Protein AF-A0A0Q5Q704-F1 (afdb_monomer_lite)

Foldseek 3Di:
DDDDLVVQLCVVCDPVVLVVLCVVQVHDSQLLVQLLLQLQLVLLLLLLLCLVPPVSLVLLLVLQDPPPVVVCVCCNLVPNCCVSQNVNLQVQLVLSCVRSVHDSVSSSVSNSVSNSSSSNSLNNVCVVVVHDSVRSNVVSVVCLVVSLVSRDPPSDCVVVVVDPSCVVPCPPDPPPPPVPPPPDPDPDDDDDDDDDDDDDDDDPPDDDCVVVVVVVVVVVVVVVVVVVVVPDDDDDDDDDDDDDDDDDDDDDDDDDDDD

pLDDT: mean 70.02, std 19.37, range [36.38, 96.88]

Structure (mmCIF, N/CA/C/O backbone):
data_AF-A0A0Q5Q704-F1
#
_entry.id   AF-A0A0Q5Q704-F1
#
loop_
_atom_site.group_PDB
_atom_site.id
_atom_site.type_symbol
_atom_site.label_atom_id
_atom_site.label_alt_id
_atom_site.label_comp_id
_atom_site.label_asym_id
_atom_site.label_entity_id
_atom_site.label_seq_id
_atom_site.pdbx_PDB_ins_code
_atom_site.Cartn_x
_atom_site.Cartn_y
_atom_site.Cartn_z
_atom_site.occupancy
_atom_site.B_iso_or_equiv
_atom_site.auth_seq_id
_atom_site.auth_comp_id
_atom_site.auth_asym_id
_atom_site.auth_atom_id
_atom_site.pdbx_PDB_model_num
ATOM 1 N N . MET A 1 1 ? 11.556 -19.854 -10.498 1.00 40.94 1 MET A N 1
ATOM 2 C CA . MET A 1 1 ? 10.966 -19.649 -9.160 1.00 40.94 1 MET A CA 1
ATOM 3 C C . MET A 1 1 ? 10.068 -18.432 -9.296 1.00 40.94 1 MET A C 1
ATOM 5 O O . MET A 1 1 ? 10.597 -17.375 -9.612 1.00 40.94 1 MET A O 1
ATOM 9 N N . SER A 1 2 ? 8.747 -18.581 -9.223 1.00 42.34 2 SER A N 1
ATOM 10 C CA . SER A 1 2 ? 7.826 -17.439 -9.293 1.00 42.34 2 SER A CA 1
ATOM 11 C C . SER A 1 2 ? 8.016 -16.561 -8.056 1.00 42.34 2 SER A C 1
ATOM 13 O O . SER A 1 2 ? 8.127 -17.068 -6.939 1.00 42.34 2 SER A O 1
ATOM 15 N N . LEU A 1 3 ? 8.125 -15.252 -8.264 1.00 52.78 3 LEU A N 1
ATOM 16 C CA . LEU A 1 3 ? 8.178 -14.281 -7.182 1.00 52.78 3 LEU A CA 1
ATOM 17 C C . LEU A 1 3 ? 6.791 -14.185 -6.541 1.00 52.78 3 LEU A C 1
ATOM 19 O O . LEU A 1 3 ? 5.786 -14.116 -7.237 1.00 52.78 3 LEU A O 1
ATOM 23 N N . ASN A 1 4 ? 6.750 -14.206 -5.211 1.00 59.06 4 ASN A N 1
ATOM 24 C CA . ASN A 1 4 ? 5.524 -14.025 -4.446 1.00 59.06 4 ASN A CA 1
ATOM 25 C C . ASN A 1 4 ? 5.715 -12.795 -3.551 1.00 59.06 4 ASN A C 1
ATOM 27 O O . ASN A 1 4 ? 6.117 -12.896 -2.391 1.00 59.06 4 ASN A O 1
ATOM 31 N N . VAL A 1 5 ? 5.510 -11.602 -4.128 1.00 58.84 5 VAL A N 1
ATOM 32 C CA . VAL A 1 5 ? 5.654 -10.306 -3.424 1.00 58.84 5 VAL A CA 1
ATOM 33 C C . VAL A 1 5 ? 4.789 -10.281 -2.169 1.00 58.84 5 VAL A C 1
ATOM 35 O O . VAL A 1 5 ? 5.190 -9.759 -1.132 1.00 58.84 5 VAL A O 1
ATOM 38 N N . ILE A 1 6 ? 3.622 -10.917 -2.256 1.00 59.09 6 ILE A N 1
ATOM 39 C CA . ILE A 1 6 ? 2.681 -11.080 -1.160 1.00 59.09 6 ILE A CA 1
ATOM 40 C C . ILE A 1 6 ? 3.333 -11.811 0.020 1.00 59.09 6 ILE A C 1
ATOM 42 O O . ILE A 1 6 ? 3.167 -11.367 1.153 1.00 59.09 6 ILE A O 1
ATOM 46 N N . ASP A 1 7 ? 4.088 -12.885 -0.214 1.00 56.97 7 ASP A N 1
ATOM 47 C CA . ASP A 1 7 ? 4.727 -13.649 0.865 1.00 56.97 7 ASP A CA 1
ATOM 48 C C . ASP A 1 7 ? 5.918 -12.907 1.476 1.00 56.97 7 ASP A C 1
ATOM 50 O O . ASP A 1 7 ? 6.147 -13.008 2.681 1.00 56.97 7 ASP A O 1
ATOM 54 N N . LEU A 1 8 ? 6.629 -12.090 0.689 1.00 58.56 8 LEU A N 1
ATOM 55 C CA . LEU A 1 8 ? 7.660 -11.192 1.215 1.00 58.56 8 LEU A CA 1
ATOM 56 C C . LEU A 1 8 ? 7.051 -10.119 2.123 1.00 58.56 8 LEU A C 1
ATOM 58 O O . LEU A 1 8 ? 7.511 -9.938 3.249 1.00 58.56 8 LEU A O 1
ATOM 62 N N . ILE A 1 9 ? 5.984 -9.453 1.670 1.00 57.34 9 ILE A N 1
ATOM 63 C CA . ILE A 1 9 ? 5.311 -8.419 2.462 1.00 57.34 9 ILE A CA 1
ATOM 64 C C . ILE A 1 9 ? 4.656 -9.039 3.702 1.00 57.34 9 ILE A C 1
ATOM 66 O O . ILE A 1 9 ? 4.770 -8.480 4.786 1.00 57.34 9 ILE A O 1
ATOM 70 N N . LYS A 1 10 ? 4.035 -10.220 3.596 1.00 58.84 10 LYS A N 1
ATOM 71 C CA . LYS A 1 10 ? 3.487 -10.954 4.752 1.00 58.84 10 LYS A CA 1
ATOM 72 C C . LYS A 1 10 ? 4.572 -11.409 5.727 1.00 58.84 10 LYS A C 1
ATOM 74 O O . LYS A 1 10 ? 4.344 -11.370 6.931 1.00 58.84 10 LYS A O 1
ATOM 79 N N . GLY A 1 11 ? 5.742 -11.817 5.233 1.00 59.12 11 GLY A N 1
ATOM 80 C CA . GLY A 1 11 ? 6.894 -12.156 6.069 1.00 59.12 11 GLY A CA 1
ATOM 81 C C . GLY A 1 11 ? 7.430 -10.947 6.838 1.00 59.12 11 GLY A C 1
ATOM 82 O O . GLY A 1 11 ? 7.806 -11.068 8.001 1.00 59.12 11 GLY A O 1
ATOM 83 N N . GLN A 1 12 ? 7.402 -9.769 6.214 1.00 57.97 12 GLN A N 1
ATOM 84 C CA . GLN A 1 12 ? 7.859 -8.509 6.802 1.00 57.97 12 GLN A CA 1
ATOM 85 C C . GLN A 1 12 ? 6.793 -7.825 7.674 1.00 57.97 12 GLN A C 1
ATOM 87 O O . GLN A 1 12 ? 7.139 -7.068 8.571 1.00 57.97 12 GLN A O 1
ATOM 92 N N . LEU A 1 13 ? 5.511 -8.127 7.454 1.00 65.31 13 LEU A N 1
ATOM 93 C CA . LEU A 1 13 ? 4.349 -7.646 8.212 1.00 65.31 13 LEU A CA 1
ATOM 94 C C . LEU A 1 13 ? 3.701 -8.766 9.042 1.00 65.31 13 LEU A C 1
ATOM 96 O O . LEU A 1 13 ? 2.483 -8.814 9.210 1.00 65.31 13 LEU A O 1
ATOM 100 N N . GLY A 1 14 ? 4.521 -9.696 9.533 1.00 68.75 14 GLY A N 1
ATOM 101 C CA . GLY A 1 14 ? 4.065 -10.860 10.285 1.00 68.75 14 GLY A CA 1
ATOM 102 C C . GLY A 1 14 ? 3.433 -10.525 11.649 1.00 68.75 14 GLY A C 1
ATOM 103 O O . GLY A 1 14 ? 3.313 -9.355 12.030 1.00 68.75 14 GLY A O 1
ATOM 104 N N . PRO A 1 15 ? 3.065 -11.554 12.437 1.00 73.62 15 PRO A N 1
ATOM 105 C CA . PRO A 1 15 ? 2.369 -11.393 13.719 1.00 73.62 15 PRO A CA 1
ATOM 106 C C . PRO A 1 15 ? 3.078 -10.441 14.691 1.00 73.62 15 PRO A C 1
ATOM 108 O O . PRO A 1 15 ? 2.432 -9.628 15.340 1.00 73.62 15 PRO A O 1
ATOM 111 N N . SER A 1 16 ? 4.413 -10.476 14.736 1.00 72.56 16 SER A N 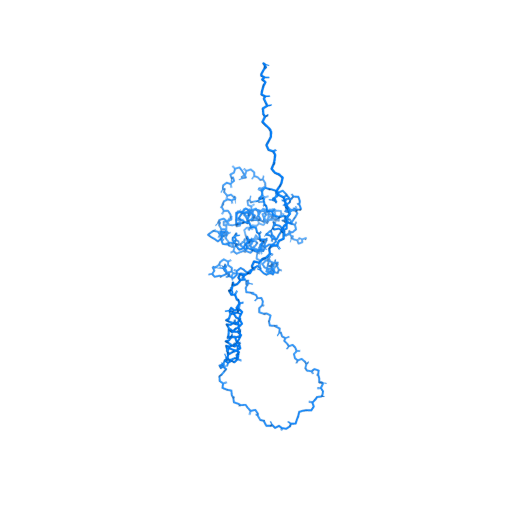1
ATOM 112 C CA . SER A 1 16 ? 5.220 -9.602 15.596 1.00 72.56 16 SER A CA 1
ATOM 113 C C . SER A 1 16 ? 5.130 -8.125 15.203 1.00 72.56 16 SER A C 1
ATOM 115 O O . SER A 1 16 ? 5.069 -7.262 16.069 1.00 72.56 16 SER A O 1
ATOM 117 N N . VAL A 1 17 ? 5.086 -7.821 13.902 1.00 74.69 17 VAL A N 1
ATOM 118 C CA . VAL A 1 17 ? 4.926 -6.443 13.412 1.00 74.69 17 VAL A CA 1
ATOM 119 C C . VAL A 1 17 ? 3.497 -5.966 13.631 1.00 74.69 17 VAL A C 1
ATOM 121 O O . VAL A 1 17 ? 3.291 -4.827 14.029 1.00 74.69 17 VAL A O 1
ATOM 124 N N . THR A 1 18 ? 2.515 -6.853 13.467 1.00 80.19 18 THR A N 1
ATOM 125 C CA . THR A 1 18 ? 1.106 -6.546 13.750 1.00 80.19 18 THR A CA 1
ATOM 126 C C . THR A 1 18 ? 0.887 -6.206 15.230 1.00 80.19 18 THR A C 1
ATOM 128 O O . THR A 1 18 ? 0.250 -5.197 15.516 1.00 80.19 18 THR A O 1
ATOM 131 N N . ALA A 1 19 ? 1.469 -6.983 16.150 1.00 80.56 19 ALA A N 1
ATOM 132 C CA . ALA A 1 19 ? 1.387 -6.756 17.598 1.00 80.56 19 ALA A CA 1
ATOM 133 C C . ALA A 1 19 ? 2.124 -5.480 18.061 1.00 80.56 19 ALA A C 1
ATOM 135 O O . ALA A 1 19 ? 1.681 -4.765 18.968 1.00 80.56 19 ALA A O 1
ATOM 136 N N . ASN A 1 20 ? 3.249 -5.153 17.421 1.00 82.38 20 ASN A N 1
ATOM 137 C CA . ASN A 1 20 ? 3.950 -3.897 17.687 1.00 82.38 20 ASN A CA 1
ATOM 138 C C . ASN A 1 20 ? 3.129 -2.703 17.178 1.00 82.38 20 ASN A C 1
ATOM 140 O O . ASN A 1 20 ? 2.884 -1.764 17.926 1.00 82.38 20 ASN A O 1
ATOM 144 N N . LEU A 1 21 ? 2.604 -2.777 15.951 1.00 85.56 21 LEU A N 1
ATOM 145 C CA . LEU A 1 21 ? 1.783 -1.714 15.366 1.00 85.56 21 LEU A CA 1
ATOM 146 C C . LEU A 1 21 ? 0.463 -1.504 16.103 1.00 85.56 21 LEU A C 1
ATOM 148 O O . LEU A 1 21 ? 0.024 -0.365 16.216 1.00 85.56 21 LEU A O 1
ATOM 152 N N . SER A 1 22 ? -0.175 -2.557 16.621 1.00 86.19 22 SER A N 1
ATOM 153 C CA . SER A 1 22 ? -1.368 -2.394 17.460 1.00 86.19 22 SER A CA 1
ATOM 154 C C . SER A 1 22 ? -1.059 -1.593 18.722 1.00 86.19 22 SER A C 1
ATOM 156 O O . SER A 1 22 ? -1.853 -0.746 19.122 1.00 86.19 22 SER A O 1
ATOM 158 N N . THR A 1 23 ? 0.117 -1.814 19.315 1.00 89.00 23 THR A N 1
ATOM 159 C CA . THR A 1 23 ? 0.574 -1.080 20.502 1.00 89.00 23 THR A CA 1
ATOM 160 C C . THR A 1 23 ? 0.928 0.367 20.159 1.00 89.00 23 THR A C 1
ATOM 162 O O . THR A 1 23 ? 0.458 1.284 20.829 1.00 89.00 23 THR A O 1
ATOM 165 N N . ASP A 1 24 ? 1.696 0.577 19.089 1.00 86.62 24 ASP A N 1
ATOM 166 C CA . ASP A 1 24 ? 2.183 1.898 18.676 1.00 86.62 24 ASP A CA 1
ATOM 167 C C . ASP A 1 24 ? 1.062 2.804 18.148 1.00 86.62 24 ASP A C 1
ATOM 169 O O . ASP A 1 24 ? 1.076 4.015 18.366 1.00 86.62 24 ASP A O 1
ATOM 173 N N . LEU A 1 25 ? 0.082 2.225 17.448 1.00 90.94 25 LEU A N 1
ATOM 174 C CA . LEU A 1 25 ? -1.033 2.957 16.842 1.00 90.94 25 LEU A CA 1
ATOM 175 C C . LEU A 1 25 ? -2.289 2.982 17.724 1.00 90.94 25 LEU A C 1
ATOM 177 O O . LEU A 1 25 ? -3.226 3.716 17.418 1.00 90.94 25 LEU A O 1
ATOM 181 N N . GLY A 1 26 ? -2.324 2.200 18.807 1.00 93.75 26 GLY A N 1
ATOM 182 C CA . GLY A 1 26 ? -3.492 2.091 19.687 1.00 93.75 26 GLY A CA 1
ATOM 183 C C . GLY A 1 26 ? -4.711 1.448 19.014 1.00 93.75 26 GLY A C 1
ATOM 184 O O . GLY A 1 26 ? -5.846 1.752 19.374 1.00 93.75 26 GLY A O 1
ATOM 185 N N . GLU A 1 27 ? -4.486 0.581 18.026 1.00 95.06 27 GLU A N 1
ATOM 186 C CA . GLU A 1 27 ? -5.523 -0.100 17.243 1.00 95.06 27 GLU A CA 1
ATOM 187 C C . GLU A 1 27 ? -5.581 -1.591 17.597 1.00 95.06 27 GLU A C 1
ATOM 189 O O . GLU A 1 27 ? -4.630 -2.163 18.121 1.00 95.06 27 GLU A O 1
ATOM 194 N N . SER A 1 28 ? -6.679 -2.271 17.262 1.00 94.31 28 SER A N 1
ATOM 195 C CA . SER A 1 28 ? -6.740 -3.732 17.424 1.00 94.31 28 SER A CA 1
ATOM 196 C C . SER A 1 28 ? -5.851 -4.460 16.405 1.00 94.31 28 SER A C 1
ATOM 198 O O . SER A 1 28 ? -5.827 -4.090 15.230 1.00 94.31 28 SER A O 1
ATOM 200 N N . GLU A 1 29 ? -5.191 -5.552 16.811 1.00 90.38 29 GLU A N 1
ATOM 201 C CA . GLU A 1 29 ? -4.399 -6.405 15.901 1.00 90.38 29 GLU A CA 1
ATOM 202 C C . GLU A 1 29 ? -5.222 -6.882 14.693 1.00 90.38 29 GLU A C 1
ATOM 204 O O . GLU A 1 29 ? -4.758 -6.834 13.553 1.00 90.38 29 GLU A O 1
ATOM 209 N N . ALA A 1 30 ? -6.482 -7.269 14.925 1.00 91.12 30 ALA A N 1
ATOM 210 C CA . ALA A 1 30 ? -7.406 -7.676 13.868 1.00 91.12 30 ALA A CA 1
ATOM 211 C C . ALA A 1 30 ? -7.705 -6.533 12.879 1.00 91.12 30 ALA A C 1
ATOM 213 O O . ALA A 1 30 ? -7.774 -6.765 11.671 1.00 91.12 30 ALA A O 1
ATOM 214 N N . GLY A 1 31 ? -7.851 -5.299 13.374 1.00 93.69 31 GLY A N 1
ATOM 215 C CA . GLY A 1 31 ? -8.021 -4.104 12.547 1.00 93.69 31 GLY A CA 1
ATOM 216 C C . GLY A 1 31 ? -6.782 -3.813 11.700 1.00 93.69 31 GLY A C 1
ATOM 217 O O . GLY A 1 31 ? -6.902 -3.616 10.492 1.00 93.69 31 GLY A O 1
ATOM 218 N N . ILE A 1 32 ? -5.585 -3.881 12.293 1.00 92.75 32 ILE A N 1
ATOM 219 C CA . ILE A 1 32 ? -4.313 -3.721 11.570 1.00 92.75 32 ILE A CA 1
ATOM 220 C C . ILE A 1 32 ? -4.169 -4.786 10.475 1.00 92.75 32 ILE A C 1
ATOM 222 O O . ILE A 1 32 ? -3.910 -4.453 9.318 1.00 92.75 32 ILE A O 1
ATOM 226 N N . GLN A 1 33 ? -4.406 -6.060 10.794 1.00 90.81 33 GLN A N 1
ATOM 227 C CA . GLN A 1 33 ? -4.304 -7.156 9.827 1.00 90.81 33 GLN A CA 1
ATOM 228 C C . GLN A 1 33 ? -5.307 -7.001 8.674 1.00 90.81 33 GLN A C 1
ATOM 230 O O . GLN A 1 33 ? -4.970 -7.219 7.503 1.00 90.81 33 GLN A O 1
ATOM 235 N N . LYS A 1 34 ? -6.542 -6.590 8.986 1.00 92.38 34 LYS A N 1
ATOM 236 C CA . LYS A 1 34 ? -7.571 -6.314 7.981 1.00 92.38 34 LYS A CA 1
ATOM 237 C C . LYS A 1 34 ? -7.173 -5.133 7.095 1.00 92.38 34 LYS A C 1
ATOM 239 O O . LYS A 1 34 ? -7.300 -5.237 5.877 1.00 92.38 34 LYS A O 1
ATOM 244 N N . ALA A 1 35 ? -6.632 -4.061 7.672 1.00 93.31 35 ALA A N 1
ATOM 245 C CA . ALA A 1 35 ? -6.132 -2.909 6.926 1.00 93.31 35 ALA A CA 1
ATOM 246 C C . ALA A 1 35 ? -4.996 -3.294 5.974 1.00 93.31 35 ALA A C 1
ATOM 248 O O . ALA A 1 35 ? -5.074 -2.973 4.793 1.00 93.31 35 ALA A O 1
ATOM 249 N N . ILE A 1 36 ? -3.995 -4.046 6.444 1.00 91.06 36 ILE A N 1
ATOM 250 C CA . ILE A 1 36 ? -2.890 -4.540 5.605 1.00 91.06 36 ILE A CA 1
ATOM 251 C C . ILE A 1 36 ? -3.433 -5.373 4.437 1.00 91.06 36 ILE A C 1
ATOM 253 O O . ILE A 1 36 ? -3.034 -5.170 3.292 1.00 91.06 36 ILE A O 1
ATOM 257 N N . SER A 1 37 ? -4.399 -6.256 4.701 1.00 89.44 37 SER A N 1
ATOM 258 C CA . SER A 1 37 ? -5.013 -7.100 3.666 1.00 89.44 37 SER A CA 1
ATOM 259 C C . SER A 1 37 ? -5.762 -6.291 2.600 1.00 89.44 37 SER A C 1
ATOM 261 O O . SER A 1 37 ? -5.753 -6.670 1.434 1.00 89.44 37 SER A O 1
ATOM 263 N N . GLY A 1 38 ? -6.394 -5.174 2.978 1.00 91.00 38 GLY A N 1
ATOM 264 C CA . GLY A 1 38 ? -7.027 -4.246 2.033 1.00 91.00 38 GLY A CA 1
ATOM 265 C C . GLY A 1 38 ? -6.034 -3.339 1.306 1.00 91.00 38 GLY A C 1
ATOM 266 O O . GLY A 1 38 ? -6.242 -3.005 0.143 1.00 91.00 38 GLY A O 1
ATOM 267 N N . LEU A 1 39 ? -4.938 -2.967 1.968 1.00 91.50 39 LEU A N 1
ATOM 268 C CA . LEU A 1 39 ? -3.903 -2.099 1.413 1.00 91.50 39 LEU A CA 1
ATOM 269 C C . LEU A 1 39 ? -3.044 -2.800 0.369 1.00 91.50 39 LEU A C 1
ATOM 271 O O . LEU A 1 39 ? -2.649 -2.156 -0.591 1.00 91.50 39 LEU A O 1
ATOM 275 N N . LEU A 1 40 ? -2.767 -4.095 0.520 1.00 89.81 40 LEU A N 1
ATOM 276 C CA . LEU A 1 40 ? -1.948 -4.857 -0.428 1.00 89.81 40 LEU A CA 1
ATOM 277 C C . LEU A 1 40 ? -2.409 -4.720 -1.894 1.00 89.81 40 LEU A C 1
ATOM 279 O O . LEU A 1 40 ? -1.610 -4.257 -2.711 1.00 89.81 40 LEU A O 1
ATOM 283 N N . PRO A 1 41 ? -3.664 -5.061 -2.255 1.00 88.06 41 PRO A N 1
ATOM 284 C CA . PRO A 1 41 ? -4.125 -4.922 -3.635 1.00 88.06 41 PRO A CA 1
ATOM 285 C C . PRO A 1 41 ? -4.207 -3.455 -4.083 1.00 88.06 41 PRO A C 1
ATOM 287 O O . PRO A 1 41 ? -3.931 -3.157 -5.242 1.00 88.06 41 PRO A O 1
ATOM 290 N N . VAL A 1 42 ? -4.521 -2.525 -3.174 1.00 88.88 42 VAL A N 1
ATOM 291 C CA . VAL A 1 42 ? -4.561 -1.080 -3.466 1.00 88.88 42 VAL A CA 1
ATOM 292 C C . VAL A 1 42 ? -3.178 -0.544 -3.820 1.00 88.88 42 VAL A C 1
ATOM 294 O O . VAL A 1 42 ? -3.016 0.175 -4.804 1.00 88.88 42 VAL A O 1
ATOM 297 N N . VAL A 1 43 ? -2.177 -0.902 -3.021 1.00 89.75 43 VAL A N 1
ATOM 298 C CA . VAL A 1 43 ? -0.804 -0.440 -3.183 1.00 89.75 43 VAL A CA 1
ATOM 299 C C . VAL A 1 43 ? -0.192 -1.026 -4.441 1.00 89.75 43 VAL A C 1
ATOM 301 O O . VAL A 1 43 ? 0.375 -0.287 -5.242 1.00 89.75 43 VAL A O 1
ATOM 304 N N . LEU A 1 44 ? -0.335 -2.337 -4.637 1.00 88.31 44 LEU A N 1
ATOM 305 C CA . LEU A 1 44 ? 0.227 -3.008 -5.800 1.00 88.31 44 LEU A CA 1
ATOM 306 C C . LEU A 1 44 ? -0.462 -2.537 -7.089 1.00 88.31 44 LEU A C 1
ATOM 308 O O . LEU A 1 44 ? 0.221 -2.225 -8.060 1.00 88.31 44 LEU A O 1
ATOM 312 N N . GLY A 1 45 ? -1.787 -2.359 -7.067 1.00 87.12 45 GLY A N 1
ATOM 313 C CA . GLY A 1 45 ? -2.523 -1.747 -8.174 1.00 87.12 45 GLY A CA 1
ATOM 314 C C . GLY A 1 45 ? -2.050 -0.324 -8.482 1.00 87.12 45 GLY A C 1
ATOM 315 O O . GLY A 1 45 ? -1.810 0.007 -9.642 1.00 87.12 45 GLY A O 1
ATOM 316 N N . GLY A 1 46 ? -1.826 0.493 -7.447 1.00 86.94 46 GLY A N 1
ATOM 317 C CA . GLY A 1 46 ? -1.252 1.832 -7.589 1.00 86.94 46 GLY A CA 1
ATOM 318 C C . GLY A 1 46 ? 0.128 1.814 -8.247 1.00 86.94 46 GLY A C 1
ATOM 319 O O . GLY A 1 46 ? 0.335 2.497 -9.244 1.00 86.94 46 GLY A O 1
ATOM 320 N N . ILE A 1 47 ? 1.056 0.992 -7.749 1.00 87.62 47 ILE A N 1
ATOM 321 C CA . ILE A 1 47 ? 2.413 0.874 -8.309 1.00 87.62 47 ILE A CA 1
ATOM 322 C C . ILE A 1 47 ? 2.360 0.480 -9.788 1.00 87.62 47 ILE A C 1
ATOM 324 O O . ILE A 1 47 ? 3.014 1.101 -10.621 1.00 87.62 47 ILE A O 1
ATOM 328 N N . ILE A 1 48 ? 1.557 -0.527 -10.130 1.00 87.50 48 ILE A N 1
ATOM 329 C CA . ILE A 1 48 ? 1.460 -1.018 -11.505 1.00 87.50 48 ILE A CA 1
ATOM 330 C C . ILE A 1 48 ? 0.799 0.017 -12.429 1.00 87.50 48 ILE A C 1
ATOM 332 O O . ILE A 1 48 ? 1.178 0.123 -13.592 1.00 87.50 48 ILE A O 1
ATOM 336 N N . ASN A 1 49 ? -0.157 0.816 -11.940 1.00 84.94 49 ASN A N 1
ATOM 337 C CA . ASN A 1 49 ? -0.737 1.908 -12.731 1.00 84.94 49 ASN A CA 1
ATOM 338 C C . ASN A 1 49 ? 0.313 2.968 -13.120 1.00 84.94 49 ASN A C 1
ATOM 340 O O . ASN A 1 49 ? 0.142 3.677 -14.107 1.00 84.94 49 ASN A O 1
ATOM 344 N N . HIS A 1 50 ? 1.417 3.034 -12.374 1.00 86.56 50 HIS A N 1
ATOM 345 C CA . HIS A 1 50 ? 2.580 3.865 -12.663 1.00 86.56 50 HIS A CA 1
ATOM 346 C C . HIS A 1 50 ? 3.790 3.055 -13.170 1.00 86.56 50 HIS A C 1
ATOM 348 O O . HIS A 1 50 ? 4.909 3.558 -13.169 1.00 86.56 50 HIS A O 1
ATOM 354 N N . ALA A 1 51 ? 3.596 1.817 -13.641 1.00 86.62 51 ALA A N 1
ATOM 355 C CA . ALA A 1 51 ? 4.683 0.970 -14.144 1.00 86.62 51 ALA A CA 1
ATOM 356 C C . ALA A 1 51 ? 5.392 1.557 -15.377 1.00 86.62 51 ALA A C 1
ATOM 358 O O . ALA A 1 51 ? 6.567 1.283 -15.600 1.00 86.62 51 ALA A O 1
ATOM 359 N N . ASP A 1 52 ? 4.690 2.374 -16.164 1.00 86.38 52 ASP A N 1
ATOM 360 C CA . ASP A 1 52 ? 5.248 3.078 -17.325 1.00 86.38 52 ASP A CA 1
ATOM 361 C C . ASP A 1 52 ? 5.916 4.414 -16.963 1.00 86.38 52 ASP A C 1
ATOM 363 O O . ASP A 1 52 ? 6.537 5.056 -17.813 1.00 86.38 52 ASP A O 1
ATOM 367 N N . ASP A 1 53 ? 5.818 4.841 -15.702 1.00 87.38 53 ASP A N 1
ATOM 368 C CA . ASP A 1 53 ? 6.484 6.040 -15.215 1.00 87.38 53 ASP A CA 1
ATOM 369 C C . ASP A 1 53 ? 7.948 5.725 -14.873 1.00 87.38 53 ASP A C 1
ATOM 371 O O . ASP A 1 53 ? 8.277 4.935 -13.976 1.00 87.38 53 ASP A O 1
ATOM 375 N N . ARG A 1 54 ? 8.863 6.375 -15.599 1.00 85.25 54 ARG A N 1
ATOM 376 C CA . ARG A 1 54 ? 10.303 6.196 -15.404 1.00 85.25 54 ARG A CA 1
ATOM 377 C C . ARG A 1 54 ? 10.753 6.635 -14.012 1.00 85.25 54 ARG A C 1
ATOM 379 O O . ARG A 1 54 ? 11.665 6.028 -13.461 1.00 85.25 54 ARG A O 1
ATOM 386 N N . GLU A 1 55 ? 10.126 7.648 -13.421 1.00 83.06 55 GLU A N 1
ATOM 387 C CA . GLU A 1 55 ? 10.452 8.076 -12.060 1.00 83.06 55 GLU A CA 1
ATOM 388 C C . GLU A 1 55 ? 10.065 7.016 -11.031 1.00 83.06 55 GLU A C 1
ATOM 390 O O . GLU A 1 55 ? 10.833 6.754 -10.105 1.00 83.06 55 GLU A O 1
ATOM 395 N N . VAL A 1 56 ? 8.919 6.358 -11.219 1.00 84.06 56 VAL A N 1
ATOM 396 C CA . VAL A 1 56 ? 8.455 5.291 -10.324 1.00 84.06 56 VAL A CA 1
ATOM 397 C C . VAL A 1 56 ? 9.327 4.046 -10.457 1.00 84.06 56 VAL A C 1
ATOM 399 O O . VAL A 1 56 ? 9.772 3.511 -9.444 1.00 84.06 56 VAL A O 1
ATOM 402 N N . THR A 1 57 ? 9.665 3.618 -11.675 1.00 86.75 57 THR A N 1
ATOM 403 C CA . THR A 1 57 ? 10.567 2.465 -11.872 1.00 86.75 57 THR A CA 1
ATOM 404 C C . THR A 1 57 ? 11.990 2.737 -11.369 1.00 86.75 57 THR A C 1
ATOM 406 O O . THR A 1 57 ? 12.597 1.851 -10.768 1.00 86.75 57 THR A O 1
ATOM 409 N N . MET A 1 58 ? 12.511 3.964 -11.519 1.00 83.06 58 MET A N 1
ATOM 410 C CA . MET A 1 58 ? 13.767 4.387 -10.875 1.00 83.06 58 MET A CA 1
ATOM 411 C C . MET A 1 58 ? 13.670 4.304 -9.351 1.00 83.06 58 MET A C 1
ATOM 413 O O . MET A 1 58 ? 14.576 3.790 -8.696 1.00 83.06 58 MET A O 1
ATOM 417 N N . ALA A 1 59 ? 12.572 4.792 -8.775 1.00 81.75 59 ALA A N 1
ATOM 418 C CA . ALA A 1 59 ? 12.371 4.775 -7.335 1.00 81.75 59 ALA A CA 1
ATOM 419 C C . ALA A 1 59 ? 12.277 3.342 -6.780 1.00 81.75 59 ALA A C 1
ATOM 421 O O . ALA A 1 59 ? 12.865 3.051 -5.741 1.00 81.75 59 ALA A O 1
ATOM 422 N N . ILE A 1 60 ? 11.626 2.431 -7.510 1.00 84.44 60 ILE A N 1
ATOM 423 C CA . ILE A 1 60 ? 11.585 0.994 -7.208 1.00 84.44 60 ILE A CA 1
ATOM 424 C C . ILE A 1 60 ? 12.991 0.392 -7.242 1.00 84.44 60 ILE A C 1
ATOM 426 O O . ILE A 1 60 ? 13.411 -0.235 -6.272 1.00 84.44 60 ILE A O 1
ATOM 430 N N . SER A 1 61 ? 13.751 0.626 -8.315 1.00 82.69 61 SER A N 1
ATOM 431 C CA . SER A 1 61 ? 15.127 0.129 -8.430 1.00 82.69 61 SER A CA 1
ATOM 432 C C . SER A 1 61 ? 16.014 0.628 -7.283 1.00 82.69 61 SER A C 1
ATOM 434 O O . SER A 1 61 ? 16.833 -0.127 -6.765 1.00 82.69 61 SER A O 1
ATOM 436 N N . ASN A 1 62 ? 15.824 1.870 -6.836 1.00 76.50 62 ASN A N 1
ATOM 437 C CA . ASN A 1 62 ? 16.597 2.470 -5.747 1.00 76.50 62 ASN A CA 1
ATOM 438 C C . ASN A 1 62 ? 16.135 2.034 -4.347 1.00 76.50 62 ASN A C 1
ATOM 440 O O . ASN A 1 62 ? 16.921 2.096 -3.409 1.00 76.50 62 ASN A O 1
ATOM 444 N N . ALA A 1 63 ? 14.893 1.568 -4.187 1.00 73.25 63 ALA A N 1
ATOM 445 C CA . ALA A 1 63 ? 14.387 1.042 -2.916 1.00 73.25 63 ALA A CA 1
ATOM 446 C C . ALA A 1 63 ? 14.948 -0.355 -2.571 1.00 73.25 63 ALA A C 1
ATOM 448 O O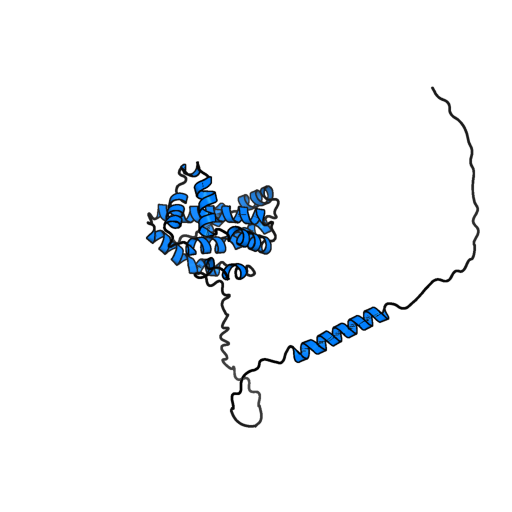 . ALA A 1 63 ? 14.837 -0.804 -1.432 1.00 73.25 63 ALA A O 1
ATOM 449 N N . SER A 1 64 ? 15.527 -1.042 -3.562 1.00 63.78 64 SER A N 1
ATOM 450 C CA . SER A 1 64 ? 16.103 -2.393 -3.473 1.00 63.78 64 SER A CA 1
ATOM 451 C C . SER A 1 64 ? 17.386 -2.470 -2.657 1.00 63.78 64 SER A C 1
ATOM 453 O O . SER A 1 64 ? 17.663 -3.449 -1.959 1.00 63.78 64 SER A O 1
ATOM 455 N N . VAL A 1 65 ? 18.184 -1.418 -2.781 1.00 54.25 65 VAL A N 1
ATOM 456 C CA . VAL A 1 65 ? 19.483 -1.316 -2.170 1.00 54.25 65 VAL A CA 1
ATOM 457 C C . VAL A 1 65 ? 19.233 -0.773 -0.777 1.00 54.25 65 VAL A C 1
ATOM 459 O O . VAL A 1 65 ? 18.854 0.380 -0.609 1.00 54.25 65 VAL A O 1
ATOM 462 N N . GLY A 1 66 ? 19.514 -1.567 0.255 1.00 52.84 66 GLY A N 1
ATOM 463 C CA . GLY A 1 66 ? 19.694 -1.062 1.625 1.00 52.84 66 GLY A CA 1
ATOM 464 C C . GLY A 1 66 ? 20.870 -0.076 1.753 1.00 52.84 66 GLY A C 1
ATOM 465 O O . GLY A 1 66 ? 21.453 0.061 2.820 1.00 52.84 66 GLY A O 1
ATOM 466 N N . ASN A 1 67 ? 21.262 0.563 0.650 1.00 42.06 67 ASN A N 1
ATOM 467 C CA . ASN A 1 67 ? 22.254 1.599 0.550 1.00 42.06 67 ASN A CA 1
ATOM 468 C C . ASN A 1 67 ? 21.652 2.846 1.195 1.00 42.06 67 ASN A C 1
ATOM 470 O O . ASN A 1 67 ? 20.654 3.364 0.703 1.00 42.06 67 ASN A O 1
ATOM 474 N N . GLU A 1 68 ? 22.228 3.256 2.323 1.00 42.84 68 GLU A N 1
ATOM 475 C CA . GLU A 1 68 ? 22.672 4.598 2.756 1.00 42.84 68 GLU A CA 1
ATOM 476 C C . GLU A 1 68 ? 22.036 5.876 2.136 1.00 42.84 68 GLU A C 1
ATOM 478 O O . GLU A 1 68 ? 22.093 6.935 2.747 1.00 42.84 68 GLU A O 1
ATOM 483 N N . THR A 1 69 ? 21.365 5.836 0.985 1.00 43.78 69 THR A N 1
ATOM 484 C CA . THR A 1 69 ? 20.334 6.792 0.533 1.00 43.78 69 THR A CA 1
ATOM 485 C C . THR A 1 69 ? 19.052 6.717 1.378 1.00 43.78 69 THR A C 1
ATOM 487 O O . THR A 1 69 ? 18.185 7.577 1.268 1.00 43.78 69 THR A O 1
ATOM 490 N N . LEU A 1 70 ? 18.964 5.774 2.319 1.00 45.66 70 LEU A N 1
ATOM 491 C CA . LEU A 1 70 ? 18.035 5.860 3.449 1.00 45.66 70 LEU A CA 1
ATOM 492 C C . LEU A 1 70 ? 18.404 6.986 4.447 1.00 45.66 70 LEU A C 1
ATOM 494 O O . LEU A 1 70 ? 17.618 7.300 5.336 1.00 45.66 70 LEU A O 1
ATOM 498 N N . SER A 1 71 ? 19.561 7.643 4.275 1.00 41.56 71 SER A N 1
ATOM 499 C CA . SER A 1 71 ? 19.976 8.826 5.052 1.00 41.56 71 SER A CA 1
ATOM 500 C C . SER A 1 71 ? 19.247 10.116 4.651 1.00 41.56 71 SER A C 1
ATOM 502 O O . SER A 1 71 ? 19.470 11.170 5.243 1.00 41.56 71 SER A O 1
ATOM 504 N N . SER A 1 72 ? 18.368 10.064 3.649 1.00 42.75 72 SER A N 1
ATOM 505 C CA . SER A 1 72 ? 17.383 11.113 3.379 1.00 42.75 72 SER A CA 1
ATOM 506 C C . SER A 1 72 ? 15.990 10.486 3.379 1.00 42.75 72 SER A C 1
ATOM 508 O O . SER A 1 72 ? 15.453 10.179 2.315 1.00 42.75 72 SER A O 1
ATOM 510 N N . PRO A 1 73 ? 15.395 10.268 4.567 1.00 45.66 73 PRO A N 1
ATOM 511 C CA . PRO A 1 73 ? 14.030 9.758 4.688 1.00 45.66 73 PRO A CA 1
ATOM 512 C C . PRO A 1 73 ? 13.019 10.564 3.853 1.00 45.66 73 PRO A C 1
ATOM 514 O O . PRO A 1 73 ? 12.025 10.002 3.399 1.00 45.66 73 PRO A O 1
ATOM 517 N N . ASP A 1 74 ? 13.300 11.833 3.550 1.00 46.09 74 ASP A N 1
ATOM 518 C CA . ASP A 1 74 ? 12.418 12.729 2.799 1.00 46.09 74 ASP A CA 1
ATOM 519 C C . ASP A 1 74 ? 12.167 12.345 1.328 1.00 46.09 74 ASP A C 1
ATOM 521 O O . ASP A 1 74 ? 11.100 12.651 0.797 1.00 46.09 74 ASP A O 1
ATOM 525 N N . SER A 1 75 ? 13.092 11.673 0.634 1.00 45.31 75 SER A N 1
ATOM 526 C CA . SER A 1 75 ? 12.956 11.431 -0.816 1.00 45.31 75 SER A CA 1
ATOM 527 C C . SER A 1 75 ? 12.208 10.139 -1.161 1.00 45.31 75 SER A C 1
ATOM 529 O O . SER A 1 75 ? 11.474 10.099 -2.150 1.00 45.31 75 SER A O 1
ATOM 531 N N . VAL A 1 76 ? 12.334 9.100 -0.334 1.00 48.03 76 VAL A N 1
ATOM 532 C CA . VAL A 1 76 ? 11.713 7.783 -0.571 1.00 48.03 76 VAL A CA 1
ATOM 533 C C . VAL A 1 76 ? 10.388 7.642 0.183 1.00 48.03 76 VAL A C 1
ATOM 535 O O . VAL A 1 76 ? 9.412 7.162 -0.393 1.00 48.03 76 VAL A O 1
ATOM 538 N N . THR A 1 77 ? 10.312 8.112 1.436 1.00 50.22 77 THR A N 1
ATOM 539 C CA . THR A 1 77 ? 9.103 7.940 2.268 1.00 50.22 77 THR A CA 1
ATOM 540 C C . THR A 1 77 ? 8.011 8.963 1.951 1.00 50.22 77 THR A C 1
ATOM 542 O O . THR A 1 77 ? 6.828 8.634 2.019 1.00 50.22 77 THR A O 1
ATOM 545 N N . SER A 1 78 ? 8.397 10.165 1.514 1.00 51.75 78 SER A N 1
ATOM 546 C CA . SER A 1 78 ? 7.460 11.240 1.162 1.00 51.75 78 SER A CA 1
ATOM 547 C C . SER A 1 78 ? 7.225 11.333 -0.347 1.00 51.75 78 SER A C 1
ATOM 549 O O . SER A 1 78 ? 6.141 11.715 -0.778 1.00 51.75 78 SER A O 1
ATOM 551 N N . GLY A 1 79 ? 8.218 10.967 -1.166 1.00 59.88 79 GLY A N 1
ATOM 552 C CA . GLY A 1 79 ? 8.162 11.122 -2.621 1.00 59.88 79 GLY A CA 1
ATOM 553 C C . GLY A 1 79 ? 7.397 10.014 -3.342 1.00 59.88 79 GLY A C 1
ATOM 554 O O . GLY A 1 79 ? 6.615 10.305 -4.242 1.00 59.88 79 GLY A O 1
ATOM 555 N N . ILE A 1 80 ? 7.582 8.748 -2.955 1.00 67.88 80 ILE A N 1
ATOM 556 C CA . ILE A 1 80 ? 7.016 7.608 -3.696 1.00 67.88 80 ILE A CA 1
ATOM 557 C C . ILE A 1 80 ? 5.509 7.462 -3.457 1.00 67.88 80 ILE A C 1
ATOM 559 O O . ILE A 1 80 ? 4.763 7.460 -4.439 1.00 67.88 80 ILE A O 1
ATOM 563 N N . PRO A 1 81 ? 5.003 7.423 -2.207 1.00 68.81 81 PRO A N 1
ATOM 564 C CA . PRO A 1 81 ? 3.562 7.356 -1.983 1.00 68.81 81 PRO A CA 1
ATOM 565 C C . PRO A 1 81 ? 2.838 8.591 -2.536 1.00 68.81 81 PRO A C 1
ATOM 567 O O . PRO A 1 81 ? 1.747 8.465 -3.085 1.00 68.81 81 PRO A O 1
ATOM 570 N N . ALA A 1 82 ? 3.451 9.779 -2.468 1.00 72.38 82 ALA A N 1
ATOM 571 C CA . ALA A 1 82 ? 2.881 10.991 -3.055 1.00 72.38 82 ALA A CA 1
ATOM 572 C C . ALA A 1 82 ? 2.894 10.980 -4.593 1.00 72.38 82 ALA A C 1
ATOM 574 O O . ALA A 1 82 ? 1.990 11.534 -5.203 1.00 72.38 82 ALA A O 1
ATOM 575 N N . LYS A 1 83 ? 3.861 10.332 -5.249 1.00 76.31 83 LYS A N 1
ATOM 576 C CA . LYS A 1 83 ? 3.857 10.179 -6.714 1.00 76.31 83 LYS A CA 1
ATOM 577 C C . LYS A 1 83 ? 2.851 9.134 -7.193 1.00 76.31 83 LYS A C 1
ATOM 579 O O . LYS A 1 83 ? 2.191 9.356 -8.199 1.00 76.31 83 LYS A O 1
ATOM 584 N N . ILE A 1 84 ? 2.716 8.029 -6.460 1.00 80.94 84 ILE A N 1
ATOM 585 C CA . ILE A 1 84 ? 1.802 6.934 -6.814 1.00 80.94 84 ILE A CA 1
ATOM 586 C C . ILE A 1 84 ? 0.350 7.296 -6.483 1.00 80.94 84 ILE A C 1
ATOM 588 O O . ILE A 1 84 ? -0.558 7.033 -7.264 1.00 80.94 84 ILE A O 1
ATOM 592 N N . PHE A 1 85 ? 0.107 7.887 -5.311 1.00 83.38 85 PHE A N 1
ATOM 593 C CA . PHE A 1 85 ? -1.249 8.155 -4.827 1.00 83.38 85 PHE A CA 1
ATOM 594 C C . PHE A 1 85 ? -1.602 9.644 -4.814 1.00 83.38 85 PHE A C 1
ATOM 596 O O . PHE A 1 85 ? -2.781 9.979 -4.916 1.00 83.38 85 PHE A O 1
ATOM 603 N N . GLY A 1 86 ? -0.629 10.549 -4.688 1.00 83.00 86 GLY A N 1
ATOM 604 C CA . GLY A 1 86 ? -0.854 12.000 -4.646 1.00 83.00 86 GLY A CA 1
ATOM 605 C C . GLY A 1 86 ? -1.965 12.400 -3.682 1.00 83.00 86 GLY A C 1
ATOM 606 O O . GLY A 1 86 ? -2.042 11.918 -2.545 1.00 83.00 86 GLY A O 1
ATOM 607 N N . ASP A 1 87 ? -2.886 13.219 -4.182 1.00 82.56 87 ASP A N 1
ATOM 608 C CA . ASP A 1 87 ? -4.061 13.695 -3.445 1.00 82.56 87 ASP A CA 1
ATOM 609 C C . ASP A 1 87 ? -5.020 12.564 -3.018 1.00 82.56 87 ASP A C 1
ATOM 611 O O . ASP A 1 87 ? -5.900 12.762 -2.179 1.00 82.56 87 ASP A O 1
ATOM 615 N N . LYS A 1 88 ? -4.877 11.354 -3.581 1.00 83.69 88 LYS A N 1
ATOM 616 C CA . LYS A 1 88 ? -5.721 10.192 -3.256 1.00 83.69 88 LYS A CA 1
ATOM 617 C C . LYS A 1 88 ? -5.304 9.490 -1.979 1.00 83.69 88 LYS A C 1
ATOM 619 O O . LYS A 1 88 ? -6.128 8.770 -1.424 1.00 83.69 88 LYS A O 1
ATOM 624 N N . SER A 1 89 ? -4.083 9.702 -1.495 1.00 86.62 89 SER A N 1
ATOM 625 C CA . SER A 1 89 ? -3.571 9.083 -0.264 1.00 86.62 89 SER A CA 1
ATOM 626 C C . SER A 1 89 ? -4.552 9.213 0.911 1.00 86.62 89 SER A C 1
ATOM 628 O O . SER A 1 89 ? -4.881 8.221 1.557 1.00 86.62 89 SER A O 1
ATOM 630 N N . SER A 1 90 ? -5.121 10.406 1.109 1.00 88.81 90 SER A N 1
ATOM 631 C CA . SER A 1 90 ? -6.139 10.675 2.135 1.00 88.81 90 SER A CA 1
ATOM 632 C C . SER A 1 90 ? -7.450 9.905 1.901 1.00 88.81 90 SER A C 1
ATOM 634 O O . SER A 1 90 ? -8.013 9.316 2.824 1.00 88.81 90 SER A O 1
ATOM 636 N N . SER A 1 91 ? -7.914 9.829 0.649 1.00 89.31 91 SER A N 1
ATOM 637 C CA . SER A 1 91 ? -9.133 9.083 0.288 1.00 89.31 91 SER A CA 1
ATOM 638 C C . SER A 1 91 ? -8.955 7.569 0.454 1.00 89.31 91 SER A C 1
ATOM 640 O O . SER A 1 91 ? -9.857 6.885 0.944 1.00 89.31 91 SER A O 1
ATOM 642 N N . ILE A 1 92 ? -7.780 7.048 0.090 1.00 90.06 92 ILE A N 1
ATOM 643 C CA . ILE A 1 92 ? -7.395 5.649 0.302 1.00 90.06 92 ILE A CA 1
ATOM 644 C C . ILE A 1 92 ? -7.363 5.352 1.799 1.00 90.06 92 ILE A C 1
ATOM 646 O O . ILE A 1 92 ? -8.022 4.416 2.244 1.00 90.06 92 ILE A O 1
ATOM 650 N N . ALA A 1 93 ? -6.660 6.174 2.582 1.00 92.19 93 ALA A N 1
ATOM 651 C CA . ALA A 1 93 ? -6.566 6.007 4.028 1.00 92.19 93 ALA A CA 1
ATOM 652 C C . ALA A 1 93 ? -7.952 6.012 4.691 1.00 92.19 93 ALA A C 1
ATOM 654 O O . ALA A 1 93 ? -8.237 5.139 5.503 1.00 92.19 93 ALA A O 1
ATOM 655 N N . SER A 1 94 ? -8.849 6.919 4.295 1.00 92.62 94 SER A N 1
ATOM 656 C CA . SER A 1 94 ? -10.225 6.971 4.810 1.00 92.62 94 SER A CA 1
ATOM 657 C C . SER A 1 94 ? -11.051 5.726 4.445 1.00 92.62 94 SER A C 1
ATOM 659 O O . SER A 1 94 ? -11.775 5.176 5.283 1.00 92.62 94 SER A O 1
ATOM 661 N N . THR A 1 95 ? -10.905 5.230 3.214 1.00 92.19 95 THR A N 1
ATOM 662 C CA . THR A 1 95 ? -11.587 4.010 2.750 1.00 92.19 95 THR A CA 1
ATOM 663 C C . THR A 1 95 ? -11.096 2.785 3.517 1.00 92.19 95 THR A C 1
ATOM 665 O O . THR A 1 95 ? -11.897 1.981 3.991 1.00 92.19 95 THR A O 1
ATOM 668 N N . ILE A 1 96 ? -9.781 2.672 3.705 1.00 94.00 96 ILE A N 1
ATOM 669 C CA . ILE A 1 96 ? -9.151 1.586 4.460 1.00 94.00 96 ILE A CA 1
ATOM 670 C C . ILE A 1 96 ? -9.514 1.656 5.939 1.00 94.00 96 ILE A C 1
ATOM 672 O O . ILE A 1 96 ? -9.847 0.629 6.520 1.00 94.00 96 ILE A O 1
ATOM 676 N N . ALA A 1 97 ? -9.513 2.849 6.533 1.00 95.12 97 ALA A N 1
ATOM 677 C CA . ALA A 1 97 ? -9.947 3.073 7.906 1.00 95.12 97 ALA A CA 1
ATOM 678 C C . ALA A 1 97 ? -11.375 2.563 8.130 1.00 95.12 97 ALA A C 1
ATOM 680 O O . ALA A 1 97 ? -11.621 1.785 9.048 1.00 95.12 97 ALA A O 1
ATOM 681 N N . THR A 1 98 ? -12.294 2.908 7.223 1.00 93.69 98 THR A N 1
ATOM 682 C CA . THR A 1 98 ? -13.687 2.438 7.261 1.00 93.69 98 THR A CA 1
ATOM 683 C C . THR A 1 98 ? -13.781 0.922 7.080 1.00 93.69 98 THR A C 1
ATOM 685 O O . THR A 1 98 ? -14.489 0.246 7.824 1.00 93.69 98 THR A O 1
ATOM 688 N N . TYR A 1 99 ? -13.049 0.368 6.112 1.00 93.06 99 TYR A N 1
ATOM 689 C CA . TYR A 1 99 ? -13.038 -1.067 5.830 1.00 93.06 99 TYR A CA 1
ATOM 690 C C . TYR A 1 99 ? -12.493 -1.893 7.008 1.00 93.06 99 TYR A C 1
ATOM 692 O O . TYR A 1 99 ? -13.047 -2.943 7.353 1.00 93.06 99 TYR A O 1
ATOM 700 N N . ALA A 1 100 ? -11.413 -1.428 7.632 1.00 94.31 100 ALA A N 1
ATOM 701 C CA . ALA A 1 100 ? -10.705 -2.132 8.691 1.00 94.31 100 ALA A CA 1
ATOM 702 C C . ALA A 1 100 ? -11.218 -1.819 10.104 1.00 94.31 100 ALA A C 1
ATOM 704 O O . ALA A 1 100 ? -10.932 -2.581 11.024 1.00 94.31 100 ALA A O 1
ATOM 705 N N . GLY A 1 101 ? -11.998 -0.747 10.272 1.00 94.81 101 GLY A N 1
ATOM 706 C CA . GLY A 1 101 ? -12.469 -0.287 11.578 1.00 94.81 101 GLY A CA 1
ATOM 707 C C . GLY A 1 101 ? -11.356 0.322 12.435 1.00 94.81 101 GLY A C 1
ATOM 708 O O . GLY A 1 101 ? -11.373 0.140 13.647 1.00 94.81 101 GLY A O 1
ATOM 709 N N . ILE A 1 102 ? -10.393 1.001 11.804 1.00 96.25 102 ILE A N 1
ATOM 710 C CA . ILE A 1 102 ? -9.272 1.696 12.463 1.00 96.25 102 ILE A CA 1
ATOM 711 C C . ILE A 1 102 ? -9.348 3.202 12.193 1.00 96.25 102 ILE A C 1
ATOM 713 O O . ILE A 1 102 ? -10.126 3.649 11.348 1.00 96.25 102 ILE A O 1
ATOM 717 N N . SER A 1 103 ? -8.532 4.010 12.867 1.00 96.88 103 SER A N 1
ATOM 718 C CA . SER A 1 103 ? -8.467 5.447 12.592 1.00 96.88 103 SER A CA 1
ATOM 719 C C . SER A 1 103 ? -7.837 5.767 11.225 1.00 96.88 103 SER A C 1
ATOM 721 O O . SER A 1 103 ? -6.985 5.042 10.703 1.00 96.88 103 SER A O 1
ATOM 723 N N . SER A 1 104 ? -8.219 6.912 10.644 1.00 9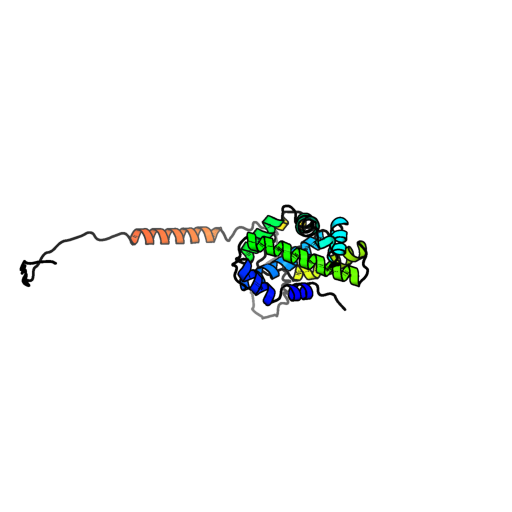4.31 104 SER A N 1
ATOM 724 C CA . SER A 1 104 ? -7.653 7.388 9.369 1.00 94.31 104 SER A CA 1
ATOM 725 C C . SER A 1 104 ? -6.153 7.670 9.449 1.00 94.31 104 SER A C 1
ATOM 727 O O . SER A 1 104 ? -5.460 7.535 8.442 1.00 94.31 104 SER A O 1
ATOM 729 N N . ASN A 1 105 ? -5.649 8.055 10.625 1.00 92.94 105 ASN A N 1
ATOM 730 C CA . ASN A 1 105 ? -4.225 8.300 10.831 1.00 92.94 105 ASN A CA 1
ATOM 731 C C . ASN A 1 105 ? -3.441 6.980 10.788 1.00 92.94 105 ASN A C 1
ATOM 733 O O . ASN A 1 105 ? -2.480 6.866 10.032 1.00 92.94 105 ASN A O 1
ATOM 737 N N . SER A 1 106 ? -3.912 5.956 11.510 1.00 94.12 106 SER A N 1
ATOM 738 C CA . SER A 1 106 ? -3.344 4.604 11.472 1.00 94.12 106 SER A CA 1
ATOM 739 C C . SER A 1 106 ? -3.371 4.018 10.061 1.00 94.12 106 SER A C 1
ATOM 741 O O . SER A 1 106 ? -2.359 3.512 9.583 1.00 94.12 106 SER A O 1
ATOM 743 N N . ALA A 1 107 ? -4.492 4.152 9.344 1.00 94.50 107 ALA A N 1
ATOM 744 C CA . ALA A 1 107 ? -4.597 3.707 7.955 1.00 94.50 107 ALA A CA 1
ATOM 745 C C . ALA A 1 107 ? -3.605 4.424 7.018 1.00 94.50 107 ALA A C 1
ATOM 747 O O . ALA A 1 107 ? -3.042 3.786 6.130 1.00 94.50 107 ALA A O 1
ATOM 748 N N . GLY A 1 108 ? -3.357 5.722 7.228 1.00 91.81 108 GLY A N 1
ATOM 749 C CA . GLY A 1 108 ? -2.352 6.488 6.485 1.00 91.81 108 GLY A CA 1
ATOM 750 C C . GLY A 1 108 ? -0.924 6.000 6.745 1.00 91.81 108 GLY A C 1
ATOM 751 O O . GLY A 1 108 ? -0.174 5.763 5.799 1.00 91.81 108 GLY A O 1
ATOM 752 N N . THR A 1 109 ? -0.565 5.765 8.009 1.00 89.94 109 THR A N 1
ATOM 753 C CA . THR A 1 109 ? 0.739 5.187 8.378 1.00 89.94 109 THR A CA 1
ATOM 754 C C . THR A 1 109 ? 0.934 3.805 7.757 1.00 89.94 109 THR A C 1
ATOM 756 O O . THR A 1 109 ? 1.979 3.526 7.164 1.00 89.94 109 THR A O 1
ATOM 759 N N . LEU A 1 110 ? -0.089 2.947 7.835 1.00 90.94 110 LEU A N 1
ATOM 760 C CA . LEU A 1 110 ? -0.057 1.620 7.223 1.00 90.94 110 LEU A CA 1
ATOM 761 C C . LEU A 1 110 ? 0.066 1.699 5.698 1.00 90.94 110 LEU A C 1
ATOM 763 O O . LEU A 1 110 ? 0.823 0.921 5.126 1.00 90.94 110 LEU A O 1
ATOM 767 N N . LEU A 1 111 ? -0.617 2.639 5.035 1.00 91.06 111 LEU A N 1
ATOM 768 C CA . LEU A 1 111 ? -0.487 2.849 3.590 1.00 91.06 111 LEU A CA 1
ATOM 769 C C . LEU A 1 111 ? 0.966 3.151 3.208 1.00 91.06 111 LEU A C 1
ATOM 771 O O . LEU A 1 111 ? 1.505 2.495 2.316 1.00 91.06 111 LEU A O 1
ATOM 775 N N . SER A 1 112 ? 1.621 4.085 3.897 1.00 87.06 112 SER A N 1
ATOM 776 C CA . SER A 1 112 ? 3.026 4.427 3.640 1.00 87.06 112 SER A CA 1
ATOM 777 C C . SER A 1 112 ? 3.964 3.246 3.891 1.00 87.06 112 SER A C 1
ATOM 779 O O . SER A 1 112 ? 4.861 2.984 3.086 1.00 87.06 112 SER A O 1
ATOM 781 N N . MET A 1 113 ? 3.736 2.493 4.969 1.00 85.38 113 MET A N 1
ATOM 782 C CA . MET A 1 113 ? 4.545 1.325 5.314 1.00 85.38 113 MET A CA 1
ATOM 783 C C . MET A 1 113 ? 4.392 0.201 4.282 1.00 85.38 113 MET A C 1
ATOM 785 O O . MET A 1 113 ? 5.393 -0.309 3.784 1.00 85.38 113 MET A O 1
ATOM 789 N N . VAL A 1 114 ? 3.156 -0.150 3.911 1.00 88.00 114 VAL A N 1
ATOM 790 C CA . VAL A 1 114 ? 2.876 -1.180 2.897 1.00 88.00 114 VAL A CA 1
ATOM 791 C C . VAL A 1 114 ? 3.424 -0.750 1.535 1.00 88.00 114 VAL A C 1
ATOM 793 O O . VAL A 1 114 ? 4.027 -1.565 0.846 1.00 88.00 114 VAL A O 1
ATOM 796 N N . THR A 1 115 ? 3.299 0.530 1.169 1.00 87.56 115 THR A N 1
ATOM 797 C CA . THR A 1 115 ? 3.873 1.081 -0.074 1.00 87.56 115 THR A CA 1
ATOM 798 C C . THR A 1 115 ? 5.387 0.967 -0.101 1.00 87.56 115 THR A C 1
ATOM 800 O O . THR A 1 115 ? 5.951 0.496 -1.088 1.00 87.56 115 THR A O 1
ATOM 803 N N . THR A 1 116 ? 6.051 1.356 0.985 1.00 82.62 116 THR A N 1
ATOM 804 C CA . THR A 1 116 ? 7.512 1.284 1.097 1.00 82.62 116 THR A CA 1
ATOM 805 C C . THR A 1 116 ? 7.988 -0.166 1.056 1.00 82.62 116 THR A C 1
ATOM 807 O O . THR A 1 116 ? 8.903 -0.486 0.303 1.00 82.62 116 THR A O 1
ATOM 810 N N . ALA A 1 117 ? 7.329 -1.064 1.794 1.00 83.50 117 ALA A N 1
ATOM 811 C CA . ALA A 1 117 ? 7.649 -2.488 1.802 1.00 83.50 117 ALA A CA 1
ATOM 812 C C . ALA A 1 117 ? 7.444 -3.134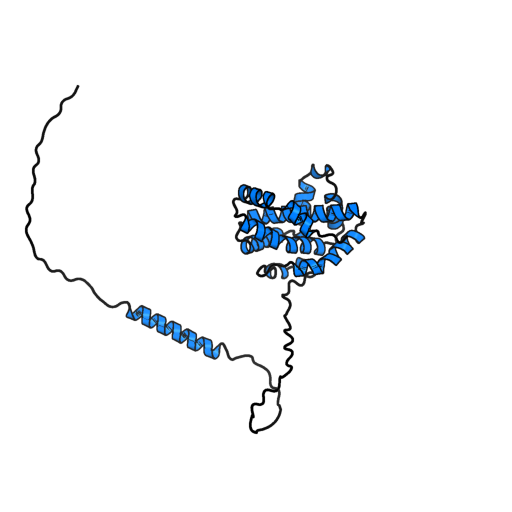 0.423 1.00 83.50 117 ALA A C 1
ATOM 814 O O . ALA A 1 117 ? 8.315 -3.865 -0.046 1.00 83.50 117 ALA A O 1
ATOM 815 N N . ALA A 1 118 ? 6.334 -2.832 -0.258 1.00 86.38 118 ALA A N 1
ATOM 816 C CA . ALA A 1 118 ? 6.066 -3.329 -1.605 1.00 86.38 118 ALA A CA 1
ATOM 817 C C . ALA A 1 118 ? 7.115 -2.829 -2.608 1.00 86.38 118 ALA A C 1
ATOM 819 O O . ALA A 1 118 ? 7.697 -3.624 -3.341 1.00 86.38 118 ALA A O 1
ATOM 820 N N . THR A 1 119 ? 7.411 -1.528 -2.586 1.00 85.94 119 THR A N 1
ATOM 821 C CA . THR A 1 119 ? 8.421 -0.899 -3.449 1.00 85.94 119 THR A CA 1
ATOM 822 C C . THR A 1 119 ? 9.802 -1.516 -3.216 1.00 85.94 119 THR A C 1
ATOM 824 O O . THR A 1 119 ? 10.477 -1.874 -4.178 1.00 85.94 119 THR A O 1
ATOM 827 N N . ALA A 1 120 ? 10.203 -1.713 -1.956 1.00 83.69 120 ALA A N 1
ATOM 828 C CA . ALA A 1 120 ? 11.474 -2.342 -1.603 1.00 83.69 120 ALA A CA 1
ATOM 829 C C . ALA A 1 120 ? 11.540 -3.813 -2.044 1.00 83.69 120 ALA A C 1
ATOM 831 O O . ALA A 1 120 ? 12.561 -4.249 -2.569 1.00 83.69 120 ALA A O 1
ATOM 832 N N . ALA A 1 121 ? 10.454 -4.577 -1.884 1.00 84.62 121 ALA A N 1
ATOM 833 C CA . ALA A 1 121 ? 10.392 -5.974 -2.309 1.00 84.62 121 ALA A CA 1
ATOM 834 C C . ALA A 1 121 ? 10.504 -6.121 -3.837 1.00 84.62 121 ALA A C 1
ATOM 836 O O . ALA A 1 121 ? 11.287 -6.941 -4.320 1.00 84.62 121 ALA A O 1
ATOM 837 N N . ILE A 1 122 ? 9.763 -5.304 -4.593 1.00 86.56 122 ILE A N 1
ATOM 838 C CA . ILE A 1 122 ? 9.818 -5.279 -6.063 1.00 86.56 122 ILE A CA 1
ATOM 839 C C . ILE A 1 122 ? 11.199 -4.812 -6.520 1.00 86.56 122 ILE A C 1
ATOM 841 O O . ILE A 1 122 ? 11.799 -5.425 -7.399 1.00 86.56 122 ILE A O 1
ATOM 845 N N . GLY A 1 123 ? 11.732 -3.769 -5.883 1.00 87.25 123 GLY A N 1
ATOM 846 C CA . GLY A 1 123 ? 13.075 -3.278 -6.137 1.00 87.25 123 GLY A CA 1
ATOM 847 C C . GLY A 1 123 ? 14.111 -4.372 -5.949 1.00 87.25 123 GLY A C 1
ATOM 848 O O . GLY A 1 123 ? 14.940 -4.594 -6.828 1.00 87.25 123 GLY A O 1
ATOM 849 N N . LYS A 1 124 ? 14.079 -5.060 -4.803 1.00 85.00 124 LYS A N 1
ATOM 850 C CA . LYS A 1 124 ? 15.014 -6.145 -4.496 1.00 85.00 124 LYS A CA 1
ATOM 851 C C . LYS A 1 124 ? 14.984 -7.208 -5.587 1.00 85.00 124 LYS A C 1
ATOM 853 O O . LYS A 1 124 ? 16.035 -7.601 -6.077 1.00 85.00 124 LYS A O 1
ATOM 858 N N . TYR A 1 125 ? 13.793 -7.619 -6.013 1.00 86.25 125 TYR A N 1
ATOM 859 C CA . TYR A 1 125 ? 13.658 -8.564 -7.114 1.00 86.25 125 TYR A CA 1
ATOM 860 C C . TYR A 1 125 ? 14.232 -8.035 -8.430 1.00 86.25 125 TYR A C 1
ATOM 862 O O . TYR A 1 125 ? 14.945 -8.764 -9.114 1.00 86.25 125 TYR A O 1
ATOM 870 N N . ALA A 1 126 ? 13.956 -6.775 -8.769 1.00 88.81 126 ALA A N 1
ATOM 871 C CA . ALA A 1 126 ? 14.501 -6.146 -9.962 1.00 88.81 126 ALA A CA 1
ATOM 872 C C . ALA A 1 126 ? 16.034 -6.146 -9.949 1.00 88.81 126 ALA A C 1
ATOM 874 O O . ALA A 1 126 ? 16.649 -6.510 -10.944 1.00 88.81 126 ALA A O 1
ATOM 875 N N . ASN A 1 127 ? 16.647 -5.828 -8.808 1.00 86.75 127 ASN A N 1
ATOM 876 C CA . ASN A 1 127 ? 18.096 -5.866 -8.640 1.00 86.75 127 ASN A CA 1
ATOM 877 C C . ASN A 1 127 ? 18.656 -7.296 -8.729 1.00 86.75 127 ASN A C 1
ATOM 879 O O . ASN A 1 127 ? 19.622 -7.534 -9.450 1.00 86.75 127 ASN A O 1
ATOM 883 N N . ASP A 1 128 ? 18.022 -8.259 -8.054 1.00 87.94 128 ASP A N 1
ATOM 884 C CA . ASP A 1 128 ? 18.433 -9.669 -8.062 1.00 87.94 128 ASP A CA 1
ATOM 885 C C . ASP A 1 128 ? 18.336 -10.295 -9.468 1.00 87.94 128 ASP A C 1
ATOM 887 O O . ASP A 1 128 ? 19.101 -11.200 -9.799 1.00 87.94 128 ASP A O 1
ATOM 891 N N . GLN A 1 129 ? 17.395 -9.832 -10.296 1.00 89.12 129 GLN A N 1
ATOM 892 C CA . GLN A 1 129 ? 17.211 -10.264 -11.688 1.00 89.12 129 GLN A CA 1
ATOM 893 C C . GLN A 1 129 ? 17.875 -9.330 -12.714 1.00 89.12 129 GLN A C 1
ATOM 895 O O . GLN A 1 129 ? 17.756 -9.572 -13.913 1.00 89.12 129 GLN A O 1
ATOM 900 N N . GLN A 1 130 ? 18.577 -8.285 -12.261 1.00 89.00 130 GLN A N 1
ATOM 901 C CA . GLN A 1 130 ? 19.215 -7.264 -13.102 1.00 89.00 130 GLN A CA 1
ATOM 902 C C . GLN A 1 130 ? 18.262 -6.644 -14.144 1.00 89.00 130 GLN A C 1
ATOM 904 O O . GLN A 1 130 ? 18.648 -6.408 -15.289 1.00 89.00 130 GLN A O 1
ATOM 909 N N . LEU A 1 131 ? 17.008 -6.405 -13.753 1.00 90.75 131 LEU A N 1
ATOM 910 C CA . LEU A 1 131 ? 15.995 -5.800 -14.614 1.00 90.75 131 LEU A CA 1
ATOM 911 C C . LEU A 1 131 ? 16.279 -4.312 -14.813 1.00 90.75 131 LEU A C 1
ATOM 913 O O . LEU A 1 131 ? 16.596 -3.589 -13.867 1.00 90.75 131 LEU A O 1
ATOM 917 N N . ASP A 1 132 ? 16.103 -3.851 -16.044 1.00 89.81 132 ASP A N 1
ATOM 918 C CA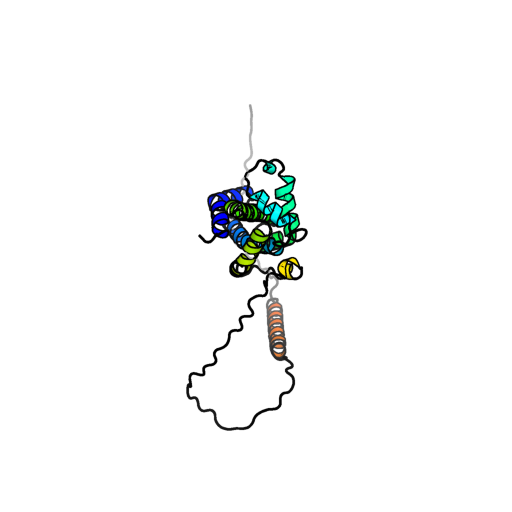 . ASP A 1 132 ? 16.034 -2.434 -16.369 1.00 89.81 132 ASP A CA 1
ATOM 919 C C . ASP A 1 132 ? 14.598 -1.900 -16.200 1.00 89.81 132 ASP A C 1
ATOM 921 O O . ASP A 1 132 ? 13.686 -2.602 -15.757 1.00 89.81 132 ASP A O 1
ATOM 925 N N . HIS A 1 133 ? 14.386 -0.627 -16.537 1.00 88.12 133 HIS A N 1
ATOM 926 C CA . HIS A 1 133 ? 13.075 0.024 -16.431 1.00 88.12 133 HIS A CA 1
ATOM 927 C C . HIS A 1 133 ? 11.964 -0.736 -17.162 1.00 88.12 133 HIS A C 1
ATOM 929 O O . HIS A 1 133 ? 10.861 -0.872 -16.629 1.00 88.12 133 HIS A O 1
ATOM 935 N N . ASP A 1 134 ? 12.264 -1.238 -18.358 1.00 92.44 134 ASP A N 1
ATOM 936 C CA . ASP A 1 134 ? 11.294 -1.931 -19.199 1.00 92.44 134 ASP A CA 1
ATOM 937 C C . ASP A 1 134 ? 10.987 -3.322 -18.622 1.00 92.44 134 ASP A C 1
ATOM 939 O O . ASP A 1 134 ? 9.822 -3.721 -18.554 1.00 92.44 134 ASP A O 1
ATOM 943 N N . GLY A 1 135 ? 12.002 -4.018 -18.097 1.00 92.06 135 GLY A N 1
ATOM 944 C CA . GLY A 1 135 ? 11.834 -5.270 -17.361 1.00 92.06 135 GLY A CA 1
ATOM 945 C C . GLY A 1 135 ? 10.984 -5.115 -16.096 1.00 92.06 135 GLY A C 1
ATOM 946 O O . GLY A 1 135 ? 10.097 -5.933 -15.850 1.00 92.06 135 GLY A O 1
ATOM 947 N N . ILE A 1 136 ? 11.193 -4.047 -15.316 1.00 90.69 136 ILE A N 1
ATOM 948 C CA . ILE A 1 136 ? 10.363 -3.738 -14.138 1.00 90.69 136 ILE A CA 1
ATOM 949 C C . ILE A 1 136 ? 8.914 -3.473 -14.561 1.00 90.69 136 ILE A C 1
ATOM 951 O O . ILE A 1 136 ? 7.993 -4.027 -13.958 1.00 90.69 136 ILE A O 1
ATOM 955 N N . SER A 1 137 ? 8.703 -2.657 -15.600 1.00 91.44 137 SER A N 1
ATOM 956 C CA . SER A 1 137 ? 7.360 -2.356 -16.113 1.00 91.44 137 SER A CA 1
ATOM 957 C C . SER A 1 137 ? 6.627 -3.627 -16.547 1.00 91.44 137 SER A C 1
ATOM 959 O O . SER A 1 137 ? 5.467 -3.828 -16.182 1.00 91.44 137 SER A O 1
ATOM 961 N N . GLN A 1 138 ? 7.314 -4.526 -17.259 1.00 91.75 138 GLN A N 1
ATOM 962 C CA . GLN A 1 138 ? 6.740 -5.793 -17.702 1.00 91.75 138 GLN A CA 1
ATOM 963 C C . GLN A 1 138 ? 6.330 -6.679 -16.520 1.00 91.75 138 GLN A C 1
ATOM 965 O O . GLN A 1 138 ? 5.187 -7.124 -16.466 1.00 91.75 138 GLN A O 1
ATOM 970 N N . VAL A 1 139 ? 7.215 -6.863 -15.534 1.00 90.12 139 VAL A N 1
ATOM 971 C CA . VAL A 1 139 ? 6.913 -7.661 -14.333 1.00 90.12 139 VAL A CA 1
ATOM 972 C C . VAL A 1 139 ? 5.707 -7.101 -13.581 1.00 90.12 139 VAL A C 1
ATOM 974 O O . VAL A 1 139 ? 4.831 -7.853 -13.164 1.00 90.12 139 VAL A O 1
ATOM 977 N N . LEU A 1 140 ? 5.623 -5.778 -13.428 1.00 89.56 140 LEU A N 1
ATOM 978 C CA . LEU A 1 140 ? 4.481 -5.126 -12.788 1.00 89.56 140 LEU A CA 1
ATOM 979 C C . LEU A 1 140 ? 3.177 -5.375 -13.558 1.00 89.56 140 LEU A C 1
ATOM 981 O O . LEU A 1 140 ? 2.155 -5.707 -12.959 1.00 89.56 140 LEU A O 1
ATOM 985 N N . LYS A 1 141 ? 3.203 -5.260 -14.888 1.00 87.75 141 LYS A N 1
ATOM 986 C CA . LYS A 1 141 ? 2.033 -5.523 -15.737 1.00 87.75 141 LYS A CA 1
ATOM 987 C C . LYS A 1 141 ? 1.581 -6.978 -15.664 1.00 87.75 141 LYS A C 1
ATOM 989 O O . LYS A 1 141 ? 0.378 -7.217 -15.603 1.00 87.75 141 LYS A O 1
ATOM 994 N N . ASP A 1 142 ? 2.513 -7.922 -15.591 1.00 88.75 142 ASP A N 1
ATOM 995 C CA . ASP A 1 142 ? 2.207 -9.351 -15.470 1.00 88.75 142 ASP A CA 1
ATOM 996 C C . ASP A 1 142 ? 1.509 -9.680 -14.133 1.00 88.75 142 ASP A C 1
ATOM 998 O O . ASP A 1 142 ? 0.702 -10.603 -14.051 1.00 88.75 142 ASP A O 1
ATOM 1002 N N . GLN A 1 143 ? 1.751 -8.888 -13.083 1.00 84.00 143 GLN A N 1
ATOM 1003 C CA . GLN A 1 143 ? 1.133 -9.050 -11.757 1.00 84.00 143 GLN A CA 1
ATOM 1004 C C . GLN A 1 143 ? -0.291 -8.472 -11.660 1.00 84.00 143 GLN A C 1
ATOM 1006 O O . GLN A 1 143 ? -1.000 -8.699 -10.677 1.00 84.00 143 GLN A O 1
ATOM 1011 N N . LYS A 1 144 ? -0.750 -7.741 -12.679 1.00 81.94 144 LYS A N 1
ATOM 1012 C CA . LYS A 1 144 ? -2.055 -7.065 -12.694 1.00 81.94 144 LYS A CA 1
ATOM 1013 C C . LYS A 1 144 ? -3.237 -8.014 -12.454 1.00 81.94 144 LYS A C 1
ATOM 1015 O O . LYS A 1 144 ? -4.197 -7.655 -11.758 1.00 81.94 144 LYS A O 1
ATOM 1020 N N . ASP A 1 145 ? -3.191 -9.201 -13.052 1.00 80.38 145 ASP A N 1
ATOM 1021 C CA . ASP A 1 145 ? -4.278 -10.181 -12.960 1.00 80.38 145 ASP A CA 1
ATOM 1022 C C . ASP A 1 145 ? -4.343 -10.812 -11.562 1.00 80.38 145 ASP A C 1
ATOM 1024 O O . ASP A 1 145 ? -5.429 -11.015 -11.016 1.00 80.38 145 ASP A O 1
ATOM 1028 N N . GLU A 1 146 ? -3.189 -11.025 -10.926 1.00 81.12 146 GLU A N 1
ATOM 1029 C CA . GLU A 1 146 ? -3.101 -11.515 -9.547 1.00 81.12 146 GLU A CA 1
ATOM 1030 C C . GLU A 1 146 ? -3.645 -10.483 -8.549 1.00 81.12 146 GLU A C 1
ATOM 1032 O O . GLU A 1 146 ? -4.415 -10.832 -7.654 1.00 81.12 146 GLU A O 1
ATOM 1037 N N . VAL A 1 147 ? -3.339 -9.195 -8.744 1.00 82.69 147 VAL A N 1
ATOM 1038 C CA . VAL A 1 147 ? -3.824 -8.096 -7.885 1.00 82.69 147 VAL A CA 1
ATOM 1039 C C . VAL A 1 147 ? -5.342 -7.998 -7.871 1.00 82.69 147 VAL A C 1
ATOM 1041 O O . VAL A 1 147 ? -5.945 -7.794 -6.817 1.00 82.69 147 VAL A O 1
ATOM 1044 N N . SER A 1 148 ? -5.967 -8.165 -9.035 1.00 76.25 148 SER A N 1
ATOM 1045 C CA . SER A 1 148 ? -7.420 -8.065 -9.171 1.00 76.25 148 SER A CA 1
ATOM 1046 C C . SER A 1 148 ? -8.137 -9.186 -8.401 1.00 76.25 148 SER A C 1
ATOM 1048 O O . SER A 1 148 ? -9.198 -8.955 -7.825 1.00 76.25 148 SER A O 1
ATOM 1050 N N . ASN A 1 149 ? -7.519 -10.368 -8.296 1.00 80.50 149 ASN A N 1
ATOM 1051 C CA . ASN A 1 149 ? -8.039 -11.509 -7.533 1.00 80.50 149 ASN A CA 1
ATOM 1052 C C . ASN A 1 149 ? -7.826 -11.390 -6.013 1.00 80.50 149 ASN A C 1
ATOM 1054 O O . ASN A 1 149 ? -8.454 -12.119 -5.247 1.00 80.50 149 ASN A O 1
ATOM 1058 N N . LEU A 1 150 ? -6.952 -10.485 -5.565 1.00 81.62 150 LEU A N 1
ATOM 1059 C CA . LEU A 1 150 ? -6.639 -10.267 -4.149 1.00 81.62 150 LEU A CA 1
ATOM 1060 C C . LEU A 1 150 ? -7.530 -9.213 -3.484 1.00 81.62 150 LEU A C 1
ATOM 1062 O O . LEU A 1 150 ? -7.383 -8.963 -2.286 1.00 81.62 150 LEU A O 1
ATOM 1066 N N . MET A 1 151 ? -8.446 -8.593 -4.230 1.00 82.12 151 MET A N 1
ATOM 1067 C CA . MET A 1 151 ? -9.363 -7.606 -3.672 1.00 82.12 151 MET A CA 1
ATOM 1068 C C . MET A 1 151 ? -10.294 -8.239 -2.630 1.00 82.12 151 MET A C 1
ATOM 1070 O O . MET A 1 151 ? -11.074 -9.137 -2.962 1.00 82.12 151 MET A O 1
ATOM 1074 N N . PRO A 1 152 ? -10.265 -7.774 -1.369 1.00 81.50 152 PRO A N 1
ATOM 1075 C CA . PRO A 1 152 ? -11.160 -8.304 -0.361 1.00 81.50 152 PRO A CA 1
ATOM 1076 C C . PRO A 1 152 ? -12.605 -7.871 -0.611 1.00 81.50 152 PRO A C 1
ATOM 1078 O O . PRO A 1 152 ? -12.893 -6.721 -0.953 1.00 81.50 152 PRO A O 1
ATOM 1081 N N . ALA A 1 153 ? -13.536 -8.794 -0.364 1.00 77.12 153 ALA A N 1
ATOM 1082 C CA . ALA A 1 153 ? -14.960 -8.499 -0.409 1.00 77.12 153 ALA A CA 1
ATOM 1083 C C . ALA A 1 153 ? -15.312 -7.356 0.564 1.00 77.12 153 ALA A C 1
ATOM 1085 O O . ALA A 1 153 ? -14.859 -7.327 1.710 1.00 77.12 153 ALA A O 1
ATOM 1086 N N . GLY A 1 154 ? -16.133 -6.411 0.102 1.00 75.19 154 GLY A N 1
ATOM 1087 C CA . GLY A 1 154 ? -16.554 -5.248 0.889 1.00 75.19 154 GLY A CA 1
ATOM 1088 C C . GLY A 1 154 ? -15.600 -4.049 0.844 1.00 75.19 154 GLY A C 1
ATOM 1089 O O . GLY A 1 154 ? -15.955 -2.988 1.355 1.00 75.19 154 GLY A O 1
ATOM 1090 N N . LEU A 1 155 ? -14.432 -4.166 0.204 1.00 80.50 155 LEU A N 1
ATOM 1091 C CA . LEU A 1 155 ? -13.586 -3.020 -0.121 1.00 80.50 155 LEU A CA 1
ATOM 1092 C C . LEU A 1 155 ? -14.046 -2.417 -1.455 1.00 80.50 155 LEU A C 1
ATOM 1094 O O . LEU A 1 155 ? -13.642 -2.857 -2.528 1.00 80.50 155 LEU A O 1
ATOM 1098 N N . SER A 1 156 ? -14.921 -1.412 -1.395 1.00 69.75 156 SER A N 1
ATOM 1099 C CA . SER A 1 156 ? -15.352 -0.698 -2.599 1.00 69.75 156 SER A CA 1
ATOM 1100 C C . SER A 1 156 ? -14.399 0.452 -2.901 1.00 69.75 156 SER A C 1
ATOM 1102 O O . SER A 1 156 ? -14.464 1.513 -2.284 1.00 69.75 156 SER A O 1
ATOM 1104 N N . LEU A 1 157 ? -13.528 0.249 -3.890 1.00 71.62 157 LEU A N 1
ATOM 1105 C CA . LEU A 1 157 ? -12.704 1.317 -4.460 1.00 71.62 157 LEU A CA 1
ATOM 1106 C C . LEU A 1 157 ? -13.469 2.144 -5.500 1.00 71.62 157 LEU A C 1
ATOM 1108 O O . LEU A 1 157 ? -12.881 3.015 -6.132 1.00 71.62 157 LEU A O 1
ATOM 1112 N N . ALA A 1 158 ? -14.774 1.908 -5.683 1.00 64.62 158 ALA A N 1
ATOM 1113 C CA . ALA A 1 158 ? -15.594 2.616 -6.665 1.00 64.62 158 ALA A CA 1
ATOM 1114 C C . ALA A 1 158 ? -15.613 4.135 -6.425 1.00 64.62 158 ALA A C 1
ATOM 1116 O O . ALA A 1 158 ? -15.586 4.912 -7.374 1.00 64.62 158 ALA A O 1
ATOM 1117 N N . SER A 1 159 ? -15.565 4.573 -5.161 1.00 62.03 159 SER A N 1
ATOM 1118 C CA . SER A 1 159 ? -15.426 5.997 -4.819 1.00 62.03 159 SER A CA 1
ATOM 1119 C C . SER A 1 159 ? -14.103 6.592 -5.307 1.00 62.03 159 SER A C 1
ATOM 1121 O O . SER A 1 159 ? -14.041 7.781 -5.618 1.00 62.03 159 SER A O 1
ATOM 1123 N N . LEU A 1 160 ? -13.062 5.765 -5.432 1.00 65.00 160 LEU A N 1
ATOM 1124 C CA . LEU A 1 160 ? -11.795 6.143 -6.034 1.00 65.00 160 LEU A CA 1
ATOM 1125 C C . LEU A 1 160 ? -11.795 5.917 -7.558 1.00 65.00 160 LEU A C 1
ATOM 1127 O O . LEU A 1 160 ? -11.052 6.596 -8.258 1.00 65.00 160 LEU A O 1
ATOM 1131 N N . ALA A 1 161 ? -12.620 5.017 -8.102 1.00 58.25 161 ALA A N 1
ATOM 1132 C CA . ALA A 1 161 ? -12.694 4.699 -9.536 1.00 58.25 161 ALA A CA 1
ATOM 1133 C C . ALA A 1 161 ? -13.204 5.858 -10.407 1.00 58.25 161 ALA A C 1
ATOM 1135 O O . ALA A 1 161 ? -12.892 5.932 -11.593 1.00 58.25 161 ALA A O 1
ATOM 1136 N N . ASN A 1 162 ? -13.898 6.823 -9.800 1.00 58.19 162 ASN A N 1
ATOM 1137 C CA . ASN A 1 162 ? -14.274 8.096 -10.427 1.00 58.19 162 ASN A CA 1
ATOM 1138 C C . ASN A 1 162 ? -13.055 8.940 -10.849 1.00 58.19 162 ASN A C 1
ATOM 1140 O O . ASN A 1 162 ? -13.204 9.986 -11.476 1.00 58.19 162 ASN A O 1
ATOM 1144 N N . SER A 1 163 ? -11.856 8.516 -10.454 1.00 57.38 163 SER A N 1
ATOM 1145 C CA . SER A 1 163 ? -10.596 9.152 -10.779 1.00 57.38 163 SER A CA 1
ATOM 1146 C C . SER A 1 163 ? -9.683 8.193 -11.536 1.00 57.38 163 SER A C 1
ATOM 1148 O O . SER A 1 163 ? -9.682 6.986 -11.309 1.00 57.38 163 SER A O 1
ATOM 1150 N N . ASP A 1 164 ? -8.892 8.749 -12.444 1.00 62.56 164 ASP A N 1
ATOM 1151 C CA . ASP A 1 164 ? -8.126 8.026 -13.464 1.00 62.56 164 ASP A CA 1
ATOM 1152 C C . ASP A 1 164 ? -7.127 6.977 -12.940 1.00 62.56 164 ASP A C 1
ATOM 1154 O O . ASP A 1 164 ? -6.662 6.151 -13.720 1.00 62.56 164 ASP A O 1
ATOM 1158 N N . TRP A 1 165 ? -6.846 6.954 -11.631 1.00 65.81 165 TRP A N 1
ATOM 1159 C CA . TRP A 1 165 ? -5.884 6.050 -10.982 1.00 65.81 165 TRP A CA 1
ATOM 1160 C C . TRP A 1 165 ? -6.256 4.560 -11.083 1.00 65.81 165 TRP A C 1
ATOM 1162 O O . TRP A 1 165 ? -5.394 3.693 -10.997 1.00 65.81 165 TRP A O 1
ATOM 1172 N N . ALA A 1 166 ? -7.543 4.262 -11.265 1.00 59.91 166 ALA A N 1
ATOM 1173 C CA . ALA A 1 166 ? -8.064 2.906 -11.354 1.00 59.91 166 ALA A CA 1
ATOM 1174 C C . ALA A 1 166 ? -8.439 2.508 -12.784 1.00 59.91 166 ALA A C 1
ATOM 1176 O O . ALA A 1 166 ? -8.895 1.398 -12.992 1.00 59.91 166 ALA A O 1
ATOM 1177 N N . LYS A 1 167 ? -8.277 3.362 -13.802 1.00 58.53 167 LYS A N 1
ATOM 1178 C CA . LYS A 1 167 ? -8.761 3.042 -15.162 1.00 58.53 167 LYS A CA 1
ATOM 1179 C C . LYS A 1 167 ? -8.099 1.797 -15.769 1.00 58.53 167 LYS A C 1
ATOM 1181 O O . LYS A 1 167 ? -8.740 1.086 -16.540 1.00 58.53 167 LYS A O 1
ATOM 1186 N N . GLY A 1 168 ? -6.845 1.512 -15.406 1.00 56.66 168 GLY A N 1
ATOM 1187 C CA . GLY A 1 168 ? -6.152 0.272 -15.781 1.00 56.66 168 GLY A CA 1
ATOM 1188 C C . GLY A 1 168 ? -6.621 -0.960 -14.997 1.00 56.66 168 GLY A C 1
ATOM 1189 O O . GLY A 1 168 ? -6.434 -2.091 -15.445 1.00 56.66 168 GLY A O 1
ATOM 1190 N N . TYR A 1 169 ? -7.282 -0.749 -13.860 1.00 57.09 169 TYR A N 1
ATOM 1191 C CA . TYR A 1 169 ? -7.786 -1.767 -12.951 1.00 57.09 169 TYR A CA 1
ATOM 1192 C C . TYR A 1 169 ? -9.301 -1.805 -13.017 1.00 57.09 169 TYR A C 1
ATOM 1194 O O . TYR A 1 169 ? -10.002 -0.962 -12.468 1.00 57.09 169 TYR A O 1
ATOM 1202 N N . ARG A 1 170 ? -9.837 -2.828 -13.678 1.00 51.91 170 ARG A N 1
ATOM 1203 C CA . ARG A 1 170 ? -11.272 -3.102 -13.635 1.00 51.91 170 ARG A CA 1
ATOM 1204 C C . ARG A 1 170 ? -11.622 -3.580 -12.220 1.00 51.91 170 ARG A C 1
ATOM 1206 O O . ARG A 1 170 ? -11.740 -4.771 -11.981 1.00 51.91 170 ARG A O 1
ATOM 1213 N N . PHE A 1 171 ? -11.741 -2.633 -11.289 1.00 56.88 171 PHE A N 1
ATOM 1214 C CA . PHE A 1 171 ? -12.409 -2.790 -9.998 1.00 56.88 171 PHE A CA 1
ATOM 1215 C C . PHE A 1 171 ? -13.930 -2.782 -10.162 1.00 56.88 171 PHE A C 1
ATOM 1217 O O . PHE A 1 171 ? -14.652 -2.889 -9.172 1.00 56.88 171 PHE A O 1
ATOM 1224 N N . ASP A 1 172 ? -14.416 -2.646 -11.403 1.00 47.38 172 ASP A N 1
ATOM 1225 C CA . ASP A 1 172 ? -15.739 -3.114 -11.776 1.00 47.38 172 ASP A CA 1
ATOM 1226 C C . ASP A 1 172 ? -15.877 -4.526 -11.214 1.00 47.38 172 ASP A C 1
ATOM 1228 O O . ASP A 1 172 ? -15.133 -5.425 -11.618 1.00 47.38 172 ASP A O 1
ATOM 1232 N N . GLU A 1 173 ? -16.807 -4.710 -10.272 1.00 46.72 173 GLU A N 1
ATOM 1233 C CA . GLU A 1 173 ? -17.258 -6.038 -9.874 1.00 46.72 173 GLU A CA 1
ATOM 1234 C C . GLU A 1 173 ? -17.357 -6.886 -11.142 1.00 46.72 173 GLU A C 1
ATOM 1236 O O . GLU A 1 173 ? -17.897 -6.393 -12.148 1.00 46.72 173 GLU A O 1
ATOM 1241 N N . PRO A 1 174 ? -16.854 -8.136 -11.152 1.00 39.62 174 PRO A N 1
ATOM 1242 C CA . PRO A 1 174 ? -17.192 -9.024 -12.238 1.00 39.62 174 PRO A CA 1
ATOM 1243 C C . PRO A 1 174 ? -18.711 -8.979 -12.307 1.00 39.62 174 PRO A C 1
ATOM 1245 O O . PRO A 1 174 ? -19.396 -9.398 -11.372 1.00 39.62 174 PRO A O 1
ATOM 1248 N N . LYS A 1 175 ? -19.249 -8.415 -13.397 1.00 42.84 175 LYS A N 1
ATOM 1249 C CA . LYS A 1 175 ? -20.616 -8.701 -13.791 1.00 42.84 175 LYS A CA 1
ATOM 1250 C C . LYS A 1 175 ? -20.584 -10.201 -13.941 1.00 42.84 175 LYS A C 1
ATOM 1252 O O . LYS A 1 175 ? -20.119 -10.698 -14.968 1.00 42.84 175 LYS A O 1
ATOM 1257 N N . GLN A 1 176 ? -20.972 -10.908 -12.884 1.00 39.25 176 GLN A N 1
ATOM 1258 C CA . GLN A 1 176 ? -21.258 -12.314 -12.948 1.00 39.25 176 GLN A CA 1
ATOM 1259 C C . GLN A 1 176 ? -22.388 -12.379 -13.960 1.00 39.25 176 GLN A C 1
ATOM 1261 O O . GLN A 1 176 ? -23.568 -12.229 -13.654 1.00 39.25 176 GLN A O 1
ATOM 1266 N N . THR A 1 177 ? -22.001 -12.545 -15.216 1.00 40.72 177 THR A N 1
ATOM 1267 C CA . THR A 1 177 ? -22.797 -13.251 -16.184 1.00 40.72 177 THR A CA 1
ATOM 1268 C C . THR A 1 177 ? -22.810 -14.658 -15.630 1.00 40.72 177 THR A C 1
ATOM 1270 O O . THR A 1 177 ? -22.021 -15.514 -16.012 1.00 40.72 177 THR A O 1
ATOM 1273 N N . VAL A 1 178 ? -23.685 -14.865 -14.641 1.00 41.12 178 VAL A N 1
ATOM 1274 C CA . VAL A 1 178 ? -24.250 -16.169 -14.364 1.00 41.12 178 VAL A CA 1
ATOM 1275 C C . VAL A 1 178 ? -24.872 -16.543 -15.694 1.00 41.12 178 VAL A C 1
ATOM 1277 O O . VAL A 1 178 ? -25.982 -16.132 -16.029 1.00 41.12 178 VAL A O 1
ATOM 1280 N N . THR A 1 179 ? -24.086 -17.226 -16.517 1.00 43.12 179 THR A N 1
ATOM 1281 C CA . THR A 1 179 ? -24.595 -18.021 -17.610 1.00 43.12 179 THR A CA 1
ATOM 1282 C C . THR A 1 179 ? -25.438 -19.049 -16.883 1.00 43.12 179 THR A C 1
ATOM 1284 O O . THR A 1 179 ? -24.936 -20.035 -16.351 1.00 43.12 179 THR A O 1
ATOM 1287 N N . LYS A 1 180 ? -26.728 -18.733 -16.723 1.00 43.34 180 LYS A N 1
ATOM 1288 C CA . LYS A 1 180 ? -27.730 -19.744 -16.442 1.00 43.34 180 LYS A CA 1
ATOM 1289 C C . LYS A 1 180 ? -27.621 -20.692 -17.620 1.00 43.34 180 LYS A C 1
ATOM 1291 O O . LYS A 1 180 ? -28.084 -20.383 -18.714 1.00 43.34 180 LYS A O 1
ATOM 1296 N N . HIS A 1 181 ? -26.895 -21.779 -17.409 1.00 41.41 181 HIS A N 1
ATOM 1297 C CA . HIS A 1 181 ? -26.943 -22.936 -18.273 1.00 41.41 181 HIS A CA 1
ATOM 1298 C C . HIS A 1 181 ? -28.339 -23.521 -18.057 1.00 41.41 181 HIS A C 1
ATOM 1300 O O . HIS A 1 181 ? -28.546 -24.375 -17.200 1.00 41.41 181 HIS A O 1
ATOM 1306 N N . ASP A 1 182 ? -29.325 -22.932 -18.739 1.00 47.72 182 ASP A N 1
ATOM 1307 C CA . ASP A 1 182 ? -30.656 -23.500 -18.915 1.00 47.72 182 ASP A CA 1
ATOM 1308 C C . ASP A 1 182 ? -30.487 -24.710 -19.844 1.00 47.72 182 ASP A C 1
ATOM 1310 O O . ASP A 1 182 ? -30.816 -24.670 -21.026 1.00 47.72 182 ASP A O 1
ATOM 1314 N N . GLU A 1 183 ? -29.917 -25.791 -19.316 1.00 46.41 183 GLU A N 1
ATOM 1315 C CA . GLU A 1 183 ? -30.282 -27.117 -19.787 1.00 46.41 183 GLU A CA 1
ATOM 1316 C C . GLU A 1 183 ? -31.568 -27.491 -19.047 1.00 46.41 183 GLU A C 1
ATOM 1318 O O . GLU A 1 183 ? -31.534 -27.753 -17.838 1.00 46.41 183 GLU A O 1
ATOM 1323 N N . PRO A 1 184 ? -32.734 -27.469 -19.717 1.00 40.53 184 PRO A N 1
ATOM 1324 C CA . PRO A 1 184 ? -33.948 -27.955 -19.101 1.00 40.53 184 PRO A CA 1
ATOM 1325 C C . PRO A 1 184 ? -33.815 -29.470 -18.948 1.00 40.53 184 PRO A C 1
ATOM 1327 O O . PRO A 1 184 ? -33.939 -30.225 -19.908 1.00 40.53 184 PRO A O 1
ATOM 1330 N N . ILE A 1 185 ? -33.593 -29.929 -17.718 1.00 49.31 185 ILE A N 1
ATOM 1331 C CA . ILE A 1 185 ? -33.965 -31.290 -17.345 1.00 49.31 185 ILE A CA 1
ATOM 1332 C C . ILE A 1 185 ? -35.487 -31.346 -17.504 1.00 49.31 185 ILE A C 1
ATOM 1334 O O . ILE A 1 185 ? -36.219 -30.706 -16.745 1.00 49.31 185 ILE A O 1
ATOM 1338 N N . GLU A 1 186 ? -35.954 -32.060 -18.529 1.00 38.34 186 GLU A N 1
ATOM 1339 C CA . GLU A 1 186 ? -37.369 -32.321 -18.780 1.00 38.34 186 GLU A CA 1
ATOM 1340 C C . GLU A 1 186 ? -37.989 -33.029 -17.570 1.00 38.34 186 GLU A C 1
ATOM 1342 O O . GLU A 1 186 ? -37.950 -34.250 -17.429 1.00 38.34 186 GLU A O 1
ATOM 1347 N N . VAL A 1 187 ? -38.603 -32.251 -16.681 1.00 45.59 187 VAL A N 1
ATOM 1348 C CA . VAL A 1 187 ? -39.624 -32.759 -15.772 1.00 45.59 187 VAL A CA 1
ATOM 1349 C C . VAL A 1 187 ? -40.960 -32.409 -16.397 1.00 45.59 187 VAL A C 1
ATOM 1351 O O . VAL A 1 187 ? -41.435 -31.276 -16.326 1.00 45.59 187 VAL A O 1
ATOM 1354 N N . THR A 1 188 ? -41.545 -33.415 -17.035 1.00 45.31 188 THR A N 1
ATOM 1355 C CA . THR A 1 188 ? -42.895 -33.430 -17.587 1.00 45.31 188 THR A CA 1
ATOM 1356 C C . THR A 1 188 ? -43.906 -32.856 -16.595 1.00 45.31 188 THR A C 1
ATOM 1358 O O . THR A 1 188 ? -44.319 -33.497 -15.629 1.00 45.31 188 THR A O 1
ATOM 1361 N N . ARG A 1 189 ? -44.350 -31.626 -16.849 1.00 42.03 189 ARG A N 1
ATOM 1362 C CA . ARG A 1 189 ? -45.613 -31.109 -16.322 1.00 42.03 189 ARG A CA 1
ATOM 1363 C C . ARG A 1 189 ? -46.381 -30.506 -17.481 1.00 42.03 189 ARG A C 1
ATOM 1365 O O . ARG A 1 189 ? -45.963 -29.513 -18.062 1.00 42.03 189 ARG A O 1
ATOM 1372 N N . SER A 1 190 ? -47.473 -31.172 -17.829 1.00 40.28 190 SER A N 1
ATOM 1373 C CA . SER A 1 190 ? -48.402 -30.791 -18.881 1.00 40.28 190 SER A CA 1
ATOM 1374 C C . SER A 1 190 ? -48.895 -29.356 -18.693 1.00 40.28 190 SER A C 1
ATOM 1376 O O . SER A 1 190 ? -49.501 -29.034 -17.672 1.00 40.28 190 SER A O 1
ATOM 1378 N N . THR A 1 191 ? -48.684 -28.515 -19.699 1.00 43.28 191 THR A N 1
ATOM 1379 C CA . THR A 1 191 ? -49.405 -27.255 -19.889 1.00 43.28 191 THR A CA 1
ATOM 1380 C C . THR A 1 191 ? -50.319 -27.403 -21.098 1.00 43.28 191 THR A C 1
ATOM 1382 O O . THR A 1 191 ? -49.888 -27.845 -22.161 1.00 43.28 191 THR A O 1
ATOM 1385 N N . ALA A 1 192 ? -51.599 -27.082 -20.908 1.00 36.38 192 ALA A N 1
ATOM 1386 C CA . ALA A 1 192 ? -52.601 -27.084 -21.963 1.00 36.38 192 ALA A CA 1
ATOM 1387 C C . ALA A 1 192 ? -52.615 -25.753 -22.731 1.00 36.38 192 ALA A C 1
ATOM 1389 O O . ALA A 1 192 ? -52.522 -24.680 -22.135 1.00 36.38 192 ALA A O 1
ATOM 1390 N N . ASP A 1 193 ? -52.748 -25.912 -24.047 1.00 43.41 193 ASP A N 1
ATOM 1391 C CA . ASP A 1 193 ? -53.315 -25.063 -25.099 1.00 43.41 193 ASP A CA 1
ATOM 1392 C C . ASP A 1 193 ? -53.711 -23.615 -24.764 1.00 43.41 193 ASP A C 1
ATOM 1394 O O . ASP A 1 193 ? -54.810 -23.355 -24.276 1.00 43.41 193 ASP A O 1
ATOM 1398 N N . ASN A 1 194 ? -52.894 -22.656 -25.218 1.00 36.62 194 ASN A N 1
ATOM 1399 C CA . ASN A 1 194 ? -53.269 -21.772 -26.334 1.00 36.62 194 ASN A CA 1
ATOM 1400 C C . ASN A 1 194 ? -52.175 -20.742 -26.716 1.00 36.62 194 ASN A C 1
ATOM 1402 O O . ASN A 1 194 ? -51.708 -19.951 -25.912 1.00 36.62 194 ASN A O 1
ATOM 1406 N N . GLY A 1 195 ? -51.838 -20.711 -28.009 1.00 39.84 195 GLY A N 1
ATOM 1407 C CA . GLY A 1 195 ? -51.759 -19.466 -28.790 1.00 39.84 195 GLY A CA 1
ATOM 1408 C C . GLY A 1 195 ? -50.556 -18.512 -28.659 1.00 39.84 195 GLY A C 1
ATOM 1409 O O . GLY A 1 195 ? -50.598 -17.564 -27.889 1.00 39.84 195 GLY A O 1
ATOM 1410 N N . THR A 1 196 ? -49.621 -18.668 -29.607 1.00 37.56 196 THR A N 1
ATOM 1411 C CA . THR A 1 196 ? -49.100 -17.625 -30.532 1.00 37.56 196 THR A CA 1
ATOM 1412 C C . THR A 1 196 ? -48.111 -16.541 -30.038 1.00 37.56 196 THR A C 1
ATOM 1414 O O . THR A 1 196 ? -48.414 -15.678 -29.224 1.00 37.56 196 THR A O 1
ATOM 1417 N N . PHE A 1 197 ? -46.918 -16.567 -30.653 1.00 40.97 197 PHE A N 1
ATOM 1418 C CA . PHE A 1 197 ? -45.812 -15.589 -30.624 1.00 40.97 197 PHE A CA 1
ATOM 1419 C C . PHE A 1 197 ? -46.137 -14.271 -31.403 1.00 40.97 197 PHE A C 1
ATOM 1421 O O . PHE A 1 197 ? -47.141 -14.234 -32.105 1.00 40.97 197 PHE A O 1
ATOM 1428 N N . PRO A 1 198 ? -45.248 -13.254 -31.481 1.00 57.12 198 PRO A N 1
ATOM 1429 C CA . PRO A 1 198 ? -45.012 -12.187 -30.500 1.00 57.12 198 PRO A CA 1
ATOM 1430 C C . PRO A 1 198 ? -45.168 -10.768 -31.112 1.00 57.12 198 PRO A C 1
ATOM 1432 O O . PRO A 1 198 ? -44.881 -10.575 -32.285 1.00 57.12 198 PRO A O 1
ATOM 1435 N N . ASP A 1 199 ? -45.459 -9.740 -30.310 1.00 38.44 199 ASP A N 1
ATOM 1436 C CA . ASP A 1 199 ? -45.102 -8.356 -30.670 1.00 38.44 199 ASP A CA 1
ATOM 1437 C C . ASP A 1 199 ? -44.323 -7.705 -29.528 1.00 38.44 199 ASP A C 1
ATOM 1439 O O . ASP A 1 199 ? -44.679 -7.773 -28.350 1.00 38.44 199 ASP A O 1
ATOM 1443 N N . ARG A 1 200 ? -43.165 -7.160 -29.894 1.00 49.84 200 ARG A N 1
ATOM 1444 C CA . ARG A 1 200 ? -42.156 -6.620 -28.990 1.00 49.84 200 ARG A CA 1
ATOM 1445 C C . ARG A 1 200 ? -42.418 -5.126 -28.826 1.00 49.84 200 ARG A C 1
ATOM 1447 O O . ARG A 1 200 ? -41.947 -4.346 -29.644 1.00 49.84 200 ARG A O 1
ATOM 1454 N N . GLU A 1 201 ? -43.094 -4.734 -27.751 1.00 43.69 201 GLU A N 1
ATOM 1455 C CA . GLU A 1 201 ? -43.161 -3.331 -27.328 1.00 43.69 201 GLU A CA 1
ATOM 1456 C C . GLU A 1 201 ? -42.395 -3.080 -26.022 1.00 43.69 201 GLU A C 1
ATOM 1458 O O . GLU A 1 201 ? -42.189 -3.959 -25.185 1.00 43.69 201 GLU A O 1
ATOM 1463 N N . LEU A 1 202 ? -41.863 -1.865 -25.953 1.00 47.66 202 LEU A N 1
ATOM 1464 C CA . LEU A 1 202 ? -40.777 -1.363 -25.116 1.00 47.66 202 LEU A CA 1
ATOM 1465 C C . LEU A 1 202 ? -40.951 -1.689 -23.621 1.00 47.66 202 LEU A C 1
ATOM 1467 O O . LEU A 1 202 ? -41.977 -1.383 -23.018 1.00 47.66 202 LEU A O 1
ATOM 1471 N N . LYS A 1 203 ? -39.910 -2.258 -22.996 1.00 40.50 203 LYS A N 1
ATOM 1472 C CA . LYS A 1 203 ? -39.870 -2.475 -21.542 1.00 40.50 203 LYS A CA 1
ATOM 1473 C C . LYS A 1 203 ? -39.732 -1.138 -20.807 1.00 40.50 203 LYS A C 1
ATOM 1475 O O . LYS A 1 203 ? -38.626 -0.644 -20.608 1.00 40.50 203 LYS A O 1
ATOM 1480 N N . GLU A 1 204 ? -40.858 -0.575 -20.379 1.00 48.25 204 GLU A N 1
ATOM 1481 C CA . GLU A 1 204 ? -40.919 0.235 -19.161 1.00 48.25 204 GLU A CA 1
ATOM 1482 C C . GLU A 1 204 ? -40.888 -0.711 -17.950 1.00 48.25 204 GLU A C 1
ATOM 1484 O O . GLU A 1 204 ? -41.884 -1.353 -17.605 1.00 48.25 204 GLU A O 1
ATOM 1489 N N . ASP A 1 205 ? -39.748 -0.792 -17.267 1.00 52.50 205 ASP A N 1
ATOM 1490 C CA . ASP A 1 205 ? -39.630 -1.520 -16.004 1.00 52.50 205 ASP A CA 1
ATOM 1491 C C . ASP A 1 205 ? -40.311 -0.726 -14.873 1.00 52.50 205 ASP A C 1
ATOM 1493 O O . ASP A 1 205 ? -39.693 0.067 -14.160 1.00 52.50 205 ASP A O 1
ATOM 1497 N N . LYS A 1 206 ? -41.626 -0.917 -14.702 1.00 56.47 206 LYS A N 1
ATOM 1498 C CA . LYS A 1 206 ? -42.420 -0.237 -13.665 1.00 56.47 206 LYS A CA 1
ATOM 1499 C C . LYS A 1 206 ? -43.395 -1.172 -12.952 1.00 56.47 206 LYS A C 1
ATOM 1501 O O . LYS A 1 206 ? -44.597 -1.067 -13.175 1.00 56.47 206 LYS A O 1
ATOM 1506 N N . SER A 1 207 ? -42.939 -2.031 -12.029 1.00 60.97 207 SER A N 1
ATOM 1507 C CA . SER A 1 207 ? -43.894 -2.728 -11.138 1.00 60.97 207 SER A CA 1
ATOM 1508 C C . SER A 1 207 ? -43.331 -3.374 -9.859 1.00 60.97 207 SER A C 1
ATOM 1510 O O . SER A 1 207 ? -43.703 -4.491 -9.518 1.00 60.97 207 SER A O 1
ATOM 1512 N N . ILE A 1 208 ? -42.480 -2.678 -9.100 1.00 57.12 208 ILE A N 1
ATOM 1513 C CA . ILE A 1 208 ? -42.194 -3.060 -7.692 1.00 57.12 208 ILE A CA 1
ATOM 1514 C C . ILE A 1 208 ? -42.599 -1.932 -6.739 1.00 57.12 208 ILE A C 1
ATOM 1516 O O . ILE A 1 208 ? -43.282 -2.144 -5.739 1.00 57.12 208 ILE A O 1
ATOM 1520 N N . TRP A 1 209 ? -42.300 -0.690 -7.126 1.00 56.75 209 TRP A N 1
ATOM 1521 C CA . TRP A 1 209 ? -42.642 0.515 -6.366 1.00 56.75 209 TRP A CA 1
ATOM 1522 C C . TRP A 1 209 ? -44.147 0.775 -6.235 1.00 56.75 209 TRP A C 1
ATOM 1524 O O . TRP A 1 209 ? -44.577 1.392 -5.266 1.00 56.75 209 TRP A O 1
ATOM 1534 N N . LYS A 1 210 ? -44.967 0.260 -7.160 1.00 61.28 210 LYS A N 1
ATOM 1535 C CA . LYS A 1 210 ? -46.432 0.379 -7.088 1.00 61.28 210 LYS A CA 1
ATOM 1536 C C . LYS A 1 210 ? -47.060 -0.472 -5.982 1.00 61.28 210 LYS A C 1
ATOM 1538 O O . LYS A 1 210 ? -48.148 -0.132 -5.534 1.00 61.28 210 LYS A O 1
ATOM 1543 N N . TRP A 1 211 ? -46.393 -1.541 -5.540 1.00 67.06 211 TRP A N 1
ATOM 1544 C CA . TRP A 1 211 ? -46.864 -2.369 -4.424 1.00 67.06 211 TRP A CA 1
ATOM 1545 C C . TRP A 1 211 ? -46.118 -2.067 -3.121 1.00 67.06 211 TRP A C 1
ATOM 1547 O O . TRP A 1 211 ? -46.715 -2.096 -2.048 1.00 67.06 211 TRP A O 1
ATOM 1557 N N . LEU A 1 212 ? -44.846 -1.667 -3.215 1.00 76.25 212 LEU A N 1
ATOM 1558 C CA . LEU A 1 212 ? -44.060 -1.263 -2.051 1.00 76.25 212 LEU A CA 1
ATOM 1559 C C . LEU A 1 212 ? -44.582 0.034 -1.414 1.00 76.25 212 LEU A C 1
ATOM 1561 O O . LEU A 1 212 ? -44.653 0.126 -0.192 1.00 76.25 212 LEU A O 1
ATOM 1565 N N . LEU A 1 213 ? -44.988 1.022 -2.219 1.00 78.38 213 LEU A N 1
ATOM 1566 C CA . LEU A 1 213 ? -45.480 2.305 -1.711 1.00 78.38 213 LEU A CA 1
ATOM 1567 C C . LEU A 1 213 ? -46.774 2.181 -0.876 1.00 78.38 213 LEU A C 1
ATOM 1569 O O . LEU A 1 213 ? -46.786 2.701 0.241 1.00 78.38 213 LEU A O 1
ATOM 1573 N N . PRO A 1 214 ? -47.846 1.488 -1.326 1.00 79.00 214 PRO A N 1
ATOM 1574 C CA . PRO A 1 214 ? -49.035 1.305 -0.494 1.00 79.00 214 PRO A CA 1
ATOM 1575 C C . PRO A 1 214 ? -48.767 0.419 0.731 1.00 79.00 214 PRO A C 1
ATOM 1577 O O . PRO A 1 214 ? -49.329 0.688 1.789 1.00 79.00 214 PRO A O 1
ATOM 1580 N N . LEU A 1 215 ? -47.884 -0.584 0.635 1.00 83.94 215 LEU A N 1
ATOM 1581 C CA . LEU A 1 215 ? -47.519 -1.433 1.775 1.00 83.94 215 LEU A CA 1
ATOM 1582 C C . LEU A 1 215 ? -46.775 -0.638 2.862 1.00 83.94 215 LEU A C 1
ATOM 1584 O O . LEU A 1 215 ? -47.091 -0.753 4.045 1.00 83.94 215 LEU A O 1
ATOM 1588 N N . LEU A 1 216 ? -45.823 0.207 2.462 1.00 88.06 216 LEU A N 1
ATOM 1589 C CA . LEU A 1 216 ? -45.064 1.058 3.377 1.00 88.06 216 LEU A CA 1
ATOM 1590 C C . LEU A 1 216 ? -45.958 2.130 4.013 1.00 88.06 216 LEU A C 1
ATOM 1592 O O . LEU A 1 216 ? -45.842 2.401 5.207 1.00 88.06 216 LEU A O 1
ATOM 1596 N N . LEU A 1 217 ? -46.898 2.691 3.247 1.00 88.50 217 LEU A N 1
ATOM 1597 C CA . LEU A 1 217 ? -47.868 3.657 3.762 1.00 88.50 217 LEU A CA 1
ATOM 1598 C C . LEU A 1 217 ? -48.848 3.014 4.757 1.00 88.50 217 LEU A C 1
ATOM 1600 O O . LEU A 1 217 ? -49.171 3.627 5.774 1.00 88.50 217 LEU A O 1
ATOM 1604 N N . LEU A 1 218 ? -49.260 1.763 4.526 1.00 89.50 218 LEU A N 1
ATOM 1605 C CA . LEU A 1 218 ? -50.072 0.992 5.473 1.00 89.50 218 LEU A CA 1
ATOM 1606 C C . LEU A 1 218 ? -49.291 0.710 6.766 1.00 89.50 218 LEU A C 1
ATOM 1608 O O . LEU A 1 218 ? -49.826 0.907 7.856 1.00 89.50 218 LEU A O 1
ATOM 1612 N N . LEU A 1 219 ? -48.009 0.343 6.666 1.00 88.44 219 LEU A N 1
ATOM 1613 C CA . LEU A 1 219 ? -47.145 0.123 7.830 1.00 88.44 219 LEU A CA 1
ATOM 1614 C C . LEU A 1 219 ? -46.961 1.408 8.660 1.00 88.44 219 LEU A C 1
ATOM 1616 O O . LEU A 1 219 ? -47.045 1.376 9.888 1.00 88.44 219 LEU A O 1
ATOM 1620 N N . ALA A 1 220 ? -46.779 2.552 7.995 1.00 87.69 220 ALA A N 1
ATOM 1621 C CA . ALA A 1 220 ? -46.687 3.857 8.647 1.00 87.69 220 ALA A CA 1
ATOM 1622 C C . ALA A 1 220 ? -48.009 4.263 9.325 1.00 87.69 220 ALA A C 1
ATOM 1624 O O . ALA A 1 220 ? -47.994 4.765 10.450 1.00 87.69 220 ALA A O 1
ATOM 1625 N N . ALA A 1 221 ? -49.155 3.998 8.689 1.00 87.88 221 ALA A N 1
ATOM 1626 C CA . ALA A 1 221 ? -50.470 4.236 9.281 1.00 87.88 221 ALA A CA 1
ATOM 1627 C C . ALA A 1 221 ? -50.714 3.340 10.509 1.00 87.88 221 ALA A C 1
ATOM 1629 O O . ALA A 1 221 ? -51.174 3.831 11.539 1.00 87.88 221 ALA A O 1
ATOM 1630 N N . ALA A 1 222 ? -50.342 2.058 10.445 1.00 85.12 222 ALA A N 1
ATOM 1631 C CA . ALA A 1 222 ? -50.437 1.131 11.573 1.00 85.12 222 ALA A CA 1
ATOM 1632 C C . ALA A 1 222 ? -49.552 1.571 12.753 1.00 85.12 222 ALA A C 1
ATOM 1634 O O . ALA A 1 222 ? -50.009 1.592 13.897 1.00 85.12 222 ALA A O 1
ATOM 1635 N N . TYR A 1 223 ? -48.319 2.011 12.480 1.00 86.56 223 TYR A N 1
ATOM 1636 C CA . TYR A 1 223 ? -47.424 2.573 13.494 1.00 86.56 223 TYR A CA 1
ATOM 1637 C C . TYR A 1 223 ? -47.979 3.870 14.107 1.00 86.56 223 TYR A C 1
ATOM 1639 O O . TYR A 1 223 ? -47.916 4.080 15.321 1.00 86.56 223 TYR A O 1
ATOM 1647 N N . PHE A 1 224 ? -48.589 4.738 13.297 1.00 85.94 224 PHE A N 1
ATOM 1648 C CA . PHE A 1 224 ? -49.205 5.968 13.791 1.00 85.94 224 PHE A CA 1
ATOM 1649 C C . PHE A 1 224 ? -50.435 5.694 14.670 1.00 85.94 224 PHE A C 1
ATOM 1651 O O . PHE A 1 224 ? -50.594 6.315 15.718 1.00 85.94 224 PHE A O 1
ATOM 1658 N N . VAL A 1 225 ? -51.281 4.725 14.308 1.00 83.56 225 VAL A N 1
ATOM 1659 C CA . VAL A 1 225 ? -52.424 4.313 15.141 1.00 83.56 225 VAL A CA 1
ATOM 1660 C C . VAL A 1 225 ? -51.943 3.686 16.450 1.00 83.56 225 VAL A C 1
ATOM 1662 O O . VAL A 1 225 ? -52.450 4.053 17.507 1.00 83.56 225 VAL A O 1
ATOM 1665 N N . TYR A 1 226 ? -50.914 2.834 16.408 1.00 80.44 226 TYR A N 1
ATOM 1666 C CA . TYR A 1 226 ? -50.293 2.258 17.603 1.00 80.44 226 TYR A CA 1
ATOM 1667 C C . TYR A 1 226 ? -49.741 3.344 18.542 1.00 80.44 226 TYR A C 1
ATOM 1669 O O . TYR A 1 226 ? -50.065 3.374 19.726 1.00 80.44 226 TYR A O 1
ATOM 1677 N N . THR A 1 227 ? -48.992 4.318 18.016 1.00 78.44 227 THR A N 1
ATOM 1678 C CA . THR A 1 227 ? -48.448 5.423 18.832 1.00 78.44 227 THR A CA 1
ATOM 1679 C C . THR A 1 227 ? -49.520 6.376 19.375 1.00 78.44 227 THR A C 1
ATOM 1681 O O . THR A 1 227 ? -49.298 7.018 20.405 1.00 78.44 227 THR A O 1
ATOM 1684 N N . LYS A 1 228 ? -50.687 6.474 18.723 1.00 69.81 228 LYS A N 1
ATOM 1685 C CA . LYS A 1 228 ? -51.820 7.293 19.186 1.00 69.81 228 LYS A CA 1
ATOM 1686 C C . LYS A 1 228 ? -52.742 6.566 20.168 1.00 69.81 228 LYS A C 1
ATOM 1688 O O . LYS A 1 228 ? -53.342 7.242 21.001 1.00 69.81 228 LYS A O 1
ATOM 1693 N N . TYR A 1 229 ? -52.834 5.237 20.114 1.00 63.66 229 TYR A N 1
ATOM 1694 C CA . TYR A 1 229 ? -53.640 4.442 21.049 1.00 63.66 229 TYR A CA 1
ATOM 1695 C C . TYR A 1 229 ? -52.914 4.104 22.359 1.00 63.66 229 TYR A C 1
ATOM 1697 O O . TYR A 1 229 ? -53.577 3.958 23.379 1.00 63.66 229 TYR A O 1
ATOM 1705 N N . THR A 1 230 ? -51.577 4.109 22.399 1.00 62.75 230 THR A N 1
ATOM 1706 C CA . THR A 1 230 ? -50.804 3.907 23.649 1.00 62.75 230 THR A CA 1
ATOM 1707 C C . THR A 1 230 ? -50.660 5.189 24.494 1.00 62.75 230 THR A C 1
ATOM 1709 O O . THR A 1 230 ? -49.805 5.279 25.370 1.00 62.75 230 THR A O 1
ATOM 1712 N N . LYS A 1 231 ? -51.482 6.222 24.250 1.00 62.88 231 LYS A N 1
ATOM 1713 C CA . LYS A 1 231 ? -51.500 7.466 25.047 1.00 62.88 231 LYS A CA 1
ATOM 1714 C C . LYS A 1 231 ? -52.906 7.874 25.498 1.00 62.88 231 LYS A C 1
ATOM 1716 O O . LYS A 1 231 ? -53.326 8.990 25.208 1.00 62.88 231 LYS A O 1
ATOM 1721 N N . LYS A 1 232 ? -53.610 6.982 26.199 1.00 52.59 232 LYS A N 1
ATOM 1722 C CA . LYS A 1 232 ? -54.790 7.214 27.072 1.00 52.59 232 LYS A CA 1
ATOM 1723 C C . LYS A 1 232 ? -54.798 6.012 28.042 1.00 52.59 232 LYS A C 1
ATOM 1725 O O . LYS A 1 23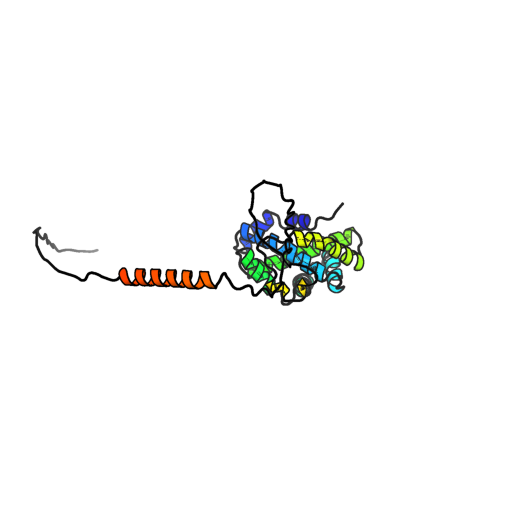2 ? -54.694 4.906 27.535 1.00 52.59 232 LYS A O 1
ATOM 1730 N N . GLU A 1 233 ? -54.793 6.042 29.376 1.00 51.09 233 GLU A N 1
ATOM 1731 C CA . GLU A 1 233 ? -55.171 6.940 30.488 1.00 51.09 233 GLU A CA 1
ATOM 1732 C C . GLU A 1 233 ? -54.239 6.550 31.693 1.00 51.09 233 GLU A C 1
ATOM 1734 O O . GLU A 1 233 ? -53.584 5.515 31.612 1.00 51.09 233 GLU A O 1
ATOM 1739 N N . THR A 1 234 ? -53.965 7.295 32.778 1.00 49.22 234 THR A N 1
ATOM 1740 C CA . THR A 1 234 ? -54.872 7.837 33.806 1.00 49.22 234 THR A CA 1
ATOM 1741 C C . THR A 1 234 ? -54.102 8.751 34.781 1.00 49.22 234 THR A C 1
ATOM 1743 O O . THR A 1 234 ? -52.995 8.443 35.223 1.00 49.22 234 THR A O 1
ATOM 1746 N N . THR A 1 235 ? -54.751 9.858 35.140 1.00 47.00 235 THR A N 1
ATOM 1747 C CA . THR A 1 235 ? -54.414 10.844 36.177 1.00 47.00 235 THR A CA 1
ATOM 1748 C C . THR A 1 235 ? -54.949 10.412 37.559 1.00 47.00 235 THR A C 1
ATOM 1750 O O . THR A 1 235 ? -56.082 9.960 37.654 1.00 47.00 235 THR A O 1
ATOM 1753 N N . VAL A 1 236 ? -54.119 10.585 38.598 1.00 49.19 236 VAL A N 1
ATOM 1754 C CA . VAL A 1 236 ? -54.338 10.818 40.055 1.00 49.19 236 VAL A CA 1
ATOM 1755 C C . VAL A 1 236 ? -55.738 10.597 40.683 1.00 49.19 236 VAL A C 1
ATOM 1757 O O . VAL A 1 236 ? -56.705 11.230 40.275 1.00 49.19 236 VAL A O 1
ATOM 1760 N N . THR A 1 237 ? -55.810 9.869 41.817 1.00 40.84 237 THR A N 1
ATOM 1761 C CA . THR A 1 237 ? -56.765 10.118 42.931 1.00 40.84 237 THR A CA 1
ATOM 1762 C C . THR A 1 237 ? -56.217 9.623 44.283 1.00 40.84 237 THR A C 1
ATOM 1764 O O . THR A 1 237 ? -55.717 8.510 44.406 1.00 40.84 237 THR A O 1
ATOM 1767 N N . THR A 1 238 ? -56.325 10.501 45.279 1.00 49.12 238 THR A N 1
ATOM 1768 C CA . THR A 1 238 ? -55.983 10.404 46.707 1.00 49.12 238 THR A CA 1
ATOM 1769 C C . THR A 1 238 ? -56.977 9.544 47.502 1.00 49.12 238 THR A C 1
ATOM 1771 O O . THR A 1 238 ? -58.173 9.752 47.335 1.00 49.12 238 THR A O 1
ATOM 1774 N N . THR A 1 239 ? -56.520 8.727 48.464 1.00 39.91 239 THR A N 1
ATOM 1775 C CA . THR A 1 239 ? -57.276 8.381 49.696 1.00 39.91 239 THR A CA 1
ATOM 1776 C C . THR A 1 239 ? -56.337 8.014 50.854 1.00 39.91 239 THR A C 1
ATOM 1778 O O . THR A 1 239 ? -55.396 7.244 50.686 1.00 39.91 239 THR A O 1
ATOM 1781 N N . VAL A 1 240 ? -56.627 8.597 52.019 1.00 50.75 240 VAL A N 1
ATOM 1782 C CA . VAL A 1 240 ? -55.988 8.467 53.344 1.00 50.75 240 VAL A CA 1
ATOM 1783 C C . VAL A 1 240 ? -56.469 7.191 54.062 1.00 50.75 240 VAL A C 1
ATOM 1785 O O . VAL A 1 240 ? -57.598 6.792 53.796 1.00 50.75 240 VAL A O 1
ATOM 1788 N N . VAL A 1 241 ? -55.648 6.611 54.961 1.00 39.16 241 VAL A N 1
ATOM 1789 C CA . VAL A 1 241 ? -55.948 5.914 56.257 1.00 39.16 241 VAL A CA 1
ATOM 1790 C C . VAL A 1 241 ? -54.650 5.189 56.677 1.00 39.16 241 VAL A C 1
ATOM 1792 O O . VAL A 1 241 ? -54.191 4.293 55.979 1.00 39.16 241 VAL A O 1
ATOM 1795 N N . ASP A 1 242 ? -53.839 5.750 57.576 1.00 43.56 242 ASP A N 1
ATOM 1796 C CA . ASP A 1 242 ? -53.863 5.631 59.051 1.00 43.56 242 ASP A CA 1
ATOM 1797 C C . ASP A 1 242 ? -53.628 4.205 59.592 1.00 43.56 242 ASP A C 1
ATOM 1799 O O . ASP A 1 242 ? -54.473 3.321 59.466 1.00 43.56 242 ASP A O 1
ATOM 1803 N N . SER A 1 243 ? -52.459 4.012 60.212 1.00 51.34 243 SER A N 1
ATOM 1804 C CA . SER A 1 243 ? -52.198 3.059 61.301 1.00 51.34 243 SER A CA 1
ATOM 1805 C C . SER A 1 243 ? -50.866 3.419 61.975 1.00 51.34 243 SER A C 1
ATOM 1807 O O . SER A 1 243 ? -49.786 3.036 61.533 1.00 51.34 243 SER A O 1
ATOM 1809 N N . THR A 1 244 ? -50.974 4.275 62.993 1.00 47.97 244 THR A N 1
ATOM 1810 C CA . THR A 1 244 ? -50.447 4.058 64.357 1.00 47.97 244 THR A CA 1
ATOM 1811 C C . THR A 1 244 ? -49.147 3.253 64.536 1.00 47.97 244 THR A C 1
ATOM 1813 O O . THR A 1 244 ? -49.107 2.038 64.365 1.00 47.97 244 THR A O 1
ATOM 1816 N N . GLY A 1 245 ? -48.106 3.918 65.060 1.00 41.31 245 GLY A N 1
ATOM 1817 C CA . GLY A 1 245 ? -46.889 3.240 65.525 1.00 41.31 245 GLY A CA 1
ATOM 1818 C C . GLY A 1 245 ? -45.770 4.139 66.065 1.00 41.31 245 GLY A C 1
ATOM 1819 O O . GLY A 1 245 ? -44.658 4.052 65.575 1.00 41.31 245 GLY A O 1
ATOM 1820 N N . VAL A 1 246 ? -46.093 4.994 67.043 1.00 41.09 246 VAL A N 1
ATOM 1821 C CA . VAL A 1 246 ? -45.234 5.573 68.109 1.00 41.09 246 VAL A CA 1
ATOM 1822 C C . VAL A 1 246 ? -43.833 6.112 67.748 1.00 41.09 246 VAL A C 1
ATOM 1824 O O . VAL A 1 246 ? -42.879 5.386 67.490 1.00 41.09 246 VAL A O 1
ATOM 1827 N N . ILE A 1 247 ? -43.712 7.431 67.918 1.00 43.56 247 ILE A N 1
ATOM 1828 C CA . ILE A 1 247 ? -42.480 8.218 68.030 1.00 43.56 247 ILE A CA 1
ATOM 1829 C C . ILE A 1 247 ? -41.726 7.818 69.307 1.00 43.56 247 ILE A C 1
ATOM 1831 O O . ILE A 1 247 ? -42.298 7.867 70.396 1.00 43.56 247 ILE A O 1
ATOM 1835 N N . GLN A 1 248 ? -40.432 7.510 69.196 1.00 41.59 248 GLN A N 1
ATOM 1836 C CA . GLN A 1 248 ? -39.501 7.635 70.317 1.00 41.59 248 GLN A CA 1
ATOM 1837 C C . GLN A 1 248 ? -38.461 8.698 69.966 1.00 41.59 248 GLN A C 1
ATOM 1839 O O . GLN A 1 248 ? -37.487 8.447 69.263 1.00 41.59 248 GLN A O 1
ATOM 1844 N N . ASP A 1 249 ? -38.730 9.907 70.445 1.00 41.41 249 ASP A N 1
ATOM 1845 C CA . ASP A 1 249 ? -37.777 11.002 70.530 1.00 41.41 249 ASP A CA 1
ATOM 1846 C C . ASP A 1 249 ? -37.127 10.898 71.916 1.00 41.41 249 ASP A C 1
ATOM 1848 O O . ASP A 1 249 ? -37.825 10.810 72.929 1.00 41.41 249 ASP A O 1
ATOM 1852 N N . THR A 1 250 ? -35.801 10.861 72.000 1.00 53.59 250 THR A N 1
ATOM 1853 C CA . THR A 1 250 ? -35.075 11.158 73.244 1.00 53.59 250 THR A CA 1
ATOM 1854 C C . THR A 1 250 ? -33.722 11.754 72.893 1.00 53.59 250 THR A C 1
ATOM 1856 O O . THR A 1 250 ? -32.737 11.062 72.646 1.00 53.59 250 THR A O 1
ATOM 1859 N N . THR A 1 251 ? -33.682 13.080 72.911 1.00 46.78 251 THR A N 1
ATOM 1860 C CA . THR A 1 251 ? -32.479 13.874 73.141 1.00 46.78 251 THR A CA 1
ATOM 1861 C C . THR A 1 251 ? -32.003 13.696 74.586 1.00 46.78 251 THR A C 1
ATOM 1863 O O . THR A 1 251 ? -32.773 13.969 75.507 1.00 46.78 251 THR A O 1
ATOM 1866 N N . VAL A 1 252 ? -30.729 13.362 74.809 1.00 45.53 252 VAL A N 1
ATOM 1867 C CA . VAL A 1 252 ? -30.009 13.783 76.024 1.00 45.53 252 VAL A CA 1
ATOM 1868 C C . VAL A 1 252 ? -28.648 14.350 75.625 1.00 45.53 252 VAL A C 1
ATOM 1870 O O . VAL A 1 252 ? -27.909 13.786 74.824 1.00 45.53 252 VAL A O 1
ATOM 1873 N N . ILE A 1 253 ? -28.396 15.532 76.174 1.00 46.81 253 ILE A N 1
ATOM 1874 C CA . ILE A 1 253 ? -27.317 16.479 75.915 1.00 46.81 253 ILE A CA 1
ATOM 1875 C C . ILE A 1 253 ? -26.138 16.194 76.875 1.00 46.81 253 ILE A C 1
ATOM 1877 O O . ILE A 1 253 ? -26.344 15.667 77.964 1.00 46.81 253 ILE A O 1
ATOM 1881 N N . MET A 1 254 ? -24.960 16.715 76.506 1.00 39.91 254 MET A N 1
ATOM 1882 C CA . MET A 1 254 ? -23.852 17.205 77.357 1.00 39.91 254 MET A CA 1
ATOM 1883 C C . MET A 1 254 ? -22.707 16.217 77.635 1.00 39.91 254 MET A C 1
ATOM 1885 O O . MET A 1 254 ? -22.835 15.298 78.428 1.00 39.91 254 MET A O 1
ATOM 1889 N N . ASN A 1 255 ? -21.509 16.494 77.109 1.00 46.56 255 ASN A N 1
ATOM 1890 C CA . ASN A 1 255 ? -20.557 17.447 77.704 1.00 46.56 255 ASN A CA 1
ATOM 1891 C C . ASN A 1 255 ? -19.115 17.110 77.271 1.00 46.56 255 ASN A C 1
ATOM 1893 O O . ASN A 1 255 ? -18.665 15.974 77.383 1.00 46.56 255 ASN A O 1
ATOM 1897 N N . SER A 1 256 ? -18.381 18.130 76.832 1.00 44.31 256 SER A N 1
ATOM 1898 C CA . SER A 1 256 ? -16.912 18.128 76.740 1.00 44.31 256 SER A CA 1
ATOM 1899 C C . SER A 1 256 ? -16.315 18.211 78.167 1.00 44.31 256 SER A C 1
ATOM 1901 O O . SER A 1 256 ? -17.046 18.602 79.078 1.00 44.31 256 SER A O 1
ATOM 1903 N N . PRO A 1 257 ? -15.026 17.908 78.430 1.00 59.22 257 PRO A N 1
ATOM 1904 C CA . PRO A 1 257 ? -13.973 18.858 78.070 1.00 59.22 257 PRO A CA 1
ATOM 1905 C C . PRO A 1 257 ? -12.601 18.249 77.720 1.00 59.22 257 PRO A C 1
ATOM 1907 O O . PRO A 1 257 ? -12.311 17.070 77.903 1.00 59.22 257 PRO A O 1
ATOM 1910 N N . ALA A 1 258 ? -11.775 19.159 77.214 1.00 54.22 258 ALA A N 1
ATOM 1911 C CA . ALA A 1 258 ? -10.406 19.053 76.736 1.00 54.22 258 ALA A CA 1
ATOM 1912 C C . ALA A 1 258 ? -9.339 18.700 77.793 1.00 54.22 258 ALA A C 1
ATOM 1914 O O . ALA A 1 258 ? -9.509 18.991 78.978 1.00 54.22 258 ALA A O 1
ATOM 1915 N N . ARG A 1 259 ? -8.166 18.261 77.317 1.00 47.16 259 ARG A N 1
ATOM 1916 C CA . ARG A 1 259 ? -6.962 19.112 77.270 1.00 47.16 259 ARG A CA 1
ATOM 1917 C C . ARG A 1 259 ? -5.970 18.607 76.226 1.00 47.16 259 ARG A C 1
ATOM 1919 O O . ARG A 1 259 ? -5.856 17.373 76.091 1.00 47.16 259 ARG A O 1
#

Sequence (259 aa):
MSLNVIDLIKGQLGPSVTANLSTDLGESEAGIQKAISGLLPVVLGGIINHADDREVTMAISNASVGNETLSSPDSVTSGIPAKIFGDKSSSIASTIATYAGISSNSAGTLLSMVTTAATAAIGKYANDQQLDHDGISQVLKDQKDEVSNLMPAGLSLASLANSDWAKGYRFDEPKQTVTKHDEPIEVTRSTADNGTFPDRELKEDKSIWKWLLPLLLLLAAAYFVYTKYTKKETTVTTTVVDSTGVIQDTTVIMNSPAR

Secondary structure (DSSP, 8-state):
----HHHHHHHHT-HHHHHHHHHHHT--HHHHHHHHHHHHHHHHHHHHHTTT-HHHHHHHHHHSS--SGGG-HHHHTTHHHHHHTTTHHHHHHHHHHHHHTS-HHHHHHHHHHHHHHHHHHHHHHHHHTT--HHHHHHHHHHTHHHHHHTPPTT--THHHHTSGGGTTS--S-----------------------------------SHHHHHHHHHHHHHHHHHHHHHT-----------------------------

Radius of gyration: 34.37 Å; chains: 1; bounding box: 80×52×109 Å